Protein AF-A0A348MTR4-F1 (afdb_monomer)

Structure (mmCIF, N/CA/C/O backbone):
data_AF-A0A348MTR4-F1
#
_entry.id   AF-A0A348MTR4-F1
#
loop_
_atom_site.group_PDB
_atom_site.id
_atom_site.type_symbol
_atom_site.label_atom_id
_atom_site.label_alt_id
_atom_site.label_comp_id
_atom_site.label_asym_id
_atom_site.label_entity_id
_atom_site.label_seq_id
_atom_site.pdbx_PDB_ins_code
_atom_site.Cartn_x
_atom_site.Cartn_y
_atom_site.Cartn_z
_atom_site.occupancy
_atom_site.B_iso_or_equiv
_atom_site.auth_seq_id
_atom_site.auth_comp_id
_atom_site.auth_asym_id
_atom_site.auth_atom_id
_atom_site.pdbx_PDB_model_num
ATOM 1 N N . MET A 1 1 ? 23.933 -3.159 -15.450 1.00 44.81 1 MET A N 1
ATOM 2 C CA . MET A 1 1 ? 24.266 -2.009 -14.585 1.00 44.81 1 MET A CA 1
ATOM 3 C C . MET A 1 1 ? 23.018 -1.149 -14.441 1.00 44.81 1 MET A C 1
ATOM 5 O O . MET A 1 1 ? 22.513 -0.714 -15.470 1.00 44.81 1 MET A O 1
ATOM 9 N N . PRO A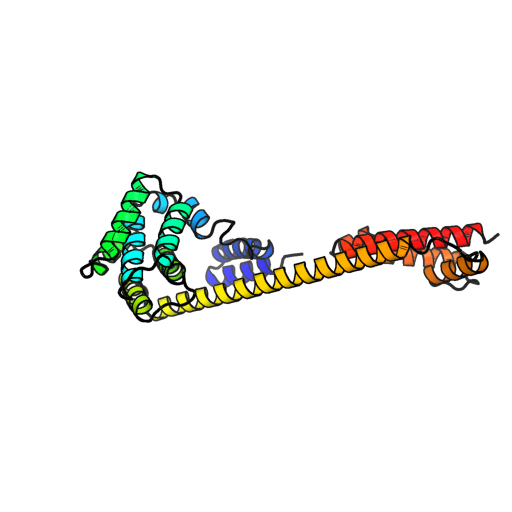 1 2 ? 22.462 -0.986 -13.231 1.00 53.03 2 PRO A N 1
ATOM 10 C CA . PRO A 1 2 ? 21.167 -0.356 -13.035 1.00 53.03 2 PRO A CA 1
ATOM 11 C C . PRO A 1 2 ? 21.389 1.156 -12.896 1.00 53.03 2 PRO A C 1
ATOM 13 O O . PRO A 1 2 ? 21.722 1.676 -11.828 1.00 53.03 2 PRO A O 1
ATOM 16 N N . PHE A 1 3 ? 21.372 1.827 -14.044 1.00 54.59 3 PHE A N 1
ATOM 17 C CA . PHE A 1 3 ? 21.466 3.286 -14.146 1.00 54.59 3 PHE A CA 1
ATOM 18 C C . PHE A 1 3 ? 20.235 3.898 -14.826 1.00 54.59 3 PHE A C 1
ATOM 20 O O . PHE A 1 3 ? 20.115 5.121 -14.880 1.00 54.59 3 PHE A O 1
ATOM 27 N N . MET A 1 4 ? 19.328 3.061 -15.347 1.00 55.72 4 MET A N 1
ATOM 28 C CA . MET A 1 4 ? 18.142 3.530 -16.058 1.00 55.72 4 MET A CA 1
ATOM 29 C C . MET A 1 4 ? 17.101 4.108 -15.102 1.00 55.72 4 MET A C 1
ATOM 31 O O . MET A 1 4 ? 16.546 5.156 -15.412 1.00 55.72 4 MET A O 1
ATOM 35 N N . GLY A 1 5 ? 16.886 3.510 -13.926 1.00 59.28 5 GLY A N 1
ATOM 36 C CA . GLY A 1 5 ? 15.979 4.042 -12.910 1.00 59.28 5 GLY A CA 1
ATOM 37 C C . GLY A 1 5 ? 16.430 5.403 -12.389 1.00 59.28 5 GLY A C 1
ATOM 38 O O . GLY A 1 5 ? 15.619 6.319 -12.302 1.00 59.28 5 GLY A O 1
ATOM 39 N N . LYS A 1 6 ? 17.731 5.592 -12.135 1.00 72.50 6 LYS A N 1
ATOM 40 C CA . LYS A 1 6 ? 18.295 6.892 -11.708 1.00 72.50 6 LYS A CA 1
ATOM 41 C C . LYS A 1 6 ? 18.106 7.988 -12.751 1.00 72.50 6 LYS A C 1
ATOM 43 O O . LYS A 1 6 ? 17.765 9.109 -12.388 1.00 72.50 6 LYS A O 1
ATOM 48 N N . LEU A 1 7 ? 18.319 7.667 -14.029 1.00 69.94 7 LEU A N 1
ATOM 49 C CA . LEU A 1 7 ? 18.164 8.622 -15.125 1.00 69.94 7 LEU A CA 1
ATOM 50 C C . LEU A 1 7 ? 16.688 8.979 -15.344 1.00 69.94 7 LEU A C 1
ATOM 52 O O . LEU A 1 7 ? 16.358 10.157 -15.448 1.00 69.94 7 LEU A O 1
ATOM 56 N N . LEU A 1 8 ? 15.797 7.981 -15.347 1.00 59.84 8 LEU A N 1
ATOM 57 C CA . LEU A 1 8 ? 14.358 8.204 -15.495 1.00 59.84 8 LEU A CA 1
ATOM 58 C C . LEU A 1 8 ? 13.792 8.993 -14.311 1.00 59.84 8 LEU A C 1
ATOM 60 O O . LEU A 1 8 ? 13.048 9.947 -14.510 1.00 59.84 8 LEU A O 1
ATOM 64 N N . GLY A 1 9 ? 14.184 8.620 -13.092 1.00 61.53 9 GLY A N 1
ATOM 65 C CA . GLY A 1 9 ? 13.784 9.286 -11.863 1.00 61.53 9 GLY A CA 1
ATOM 66 C C . GLY A 1 9 ? 14.273 10.730 -11.817 1.00 61.53 9 GLY A C 1
ATOM 67 O O . GLY A 1 9 ? 13.477 11.624 -11.556 1.00 61.53 9 GLY A O 1
ATOM 68 N N . PHE A 1 10 ? 15.537 10.993 -12.160 1.00 76.56 10 PHE A N 1
ATOM 69 C CA . PHE A 1 10 ? 16.072 12.353 -12.268 1.00 76.56 10 PHE A CA 1
ATOM 70 C C . PHE A 1 10 ? 15.286 13.209 -13.271 1.00 76.56 10 PHE A C 1
ATOM 72 O O . PHE A 1 10 ? 14.903 14.332 -12.945 1.00 76.56 10 PHE A O 1
ATOM 79 N N . VAL A 1 11 ? 14.997 12.676 -14.465 1.00 67.50 11 VAL A N 1
ATOM 80 C CA . VAL A 1 11 ? 14.248 13.390 -15.513 1.00 67.50 11 VAL A CA 1
ATOM 81 C C . VAL A 1 11 ? 12.807 13.667 -15.078 1.00 67.50 11 VAL A C 1
ATOM 83 O O . VAL A 1 11 ? 12.342 14.797 -15.217 1.00 67.50 11 VAL A O 1
ATOM 86 N N . PHE A 1 12 ? 12.114 12.681 -14.501 1.00 53.81 12 PHE A N 1
ATOM 87 C CA . PHE A 1 12 ? 10.745 12.850 -13.999 1.00 53.81 12 PHE A CA 1
ATOM 88 C C . PHE A 1 12 ? 10.673 13.812 -12.816 1.00 53.81 12 PHE A C 1
ATOM 90 O O . PHE A 1 12 ? 9.813 14.689 -12.775 1.00 53.81 12 PHE A O 1
ATOM 97 N N . GLY A 1 13 ? 11.601 13.678 -11.872 1.00 64.69 13 GLY A N 1
ATOM 98 C CA . GLY A 1 13 ? 11.715 14.567 -10.730 1.00 64.69 13 GLY A CA 1
ATOM 99 C C . GLY A 1 13 ? 11.974 16.007 -11.164 1.00 64.69 13 GLY A C 1
ATOM 100 O O . GLY A 1 13 ? 11.298 16.925 -10.700 1.00 64.69 13 GLY A O 1
ATOM 101 N N . PHE A 1 14 ? 12.885 16.210 -12.119 1.00 77.56 14 PHE A N 1
ATOM 102 C CA . PHE A 1 14 ? 13.156 17.529 -12.686 1.00 77.56 14 PHE A CA 1
ATOM 103 C C . PHE A 1 14 ? 11.932 18.123 -13.394 1.00 77.56 14 PHE A C 1
ATOM 105 O O . PHE A 1 14 ? 11.642 19.307 -13.238 1.00 77.56 14 PHE A O 1
ATOM 112 N N . LEU A 1 15 ? 11.177 17.307 -14.128 1.00 63.38 15 LEU A N 1
ATOM 113 C CA . LEU A 1 15 ? 9.944 17.734 -14.794 1.00 63.38 15 LEU A CA 1
ATOM 114 C C . LEU A 1 15 ? 8.861 18.193 -13.807 1.00 63.38 15 LEU A C 1
ATOM 116 O O . LEU A 1 15 ? 8.140 19.143 -14.103 1.00 63.38 15 LEU A O 1
ATOM 120 N N . LEU A 1 16 ? 8.759 17.549 -12.641 1.00 50.62 16 LEU A N 1
ATOM 121 C CA . LEU A 1 16 ? 7.693 17.811 -11.670 1.00 50.62 16 LEU A CA 1
ATOM 122 C C . LEU A 1 16 ? 7.989 19.000 -10.746 1.00 50.62 16 LEU A C 1
ATOM 124 O O . LEU A 1 16 ? 7.097 19.782 -10.427 1.00 50.62 16 LEU A O 1
ATOM 128 N N . LEU A 1 17 ? 9.237 19.119 -10.287 1.00 62.12 17 LEU A N 1
ATOM 129 C CA . LEU A 1 17 ? 9.628 20.038 -9.210 1.00 62.12 17 LEU A CA 1
ATOM 130 C C . LEU A 1 17 ? 10.944 20.781 -9.510 1.00 62.12 17 LEU A C 1
ATOM 132 O O . LEU A 1 17 ? 11.528 21.381 -8.609 1.00 62.12 17 LEU A O 1
ATOM 136 N N . LYS A 1 18 ? 11.419 20.776 -10.766 1.00 76.06 18 LYS A N 1
ATOM 137 C CA . LYS A 1 18 ? 12.684 21.402 -11.207 1.00 76.06 18 LYS A CA 1
ATOM 138 C C . LYS A 1 18 ? 13.886 20.869 -10.406 1.00 76.06 18 LYS A C 1
ATOM 140 O O . LYS A 1 18 ? 13.961 19.675 -10.138 1.00 76.06 18 LYS A O 1
ATOM 145 N N . LEU A 1 19 ? 14.858 21.711 -10.044 1.00 64.31 19 LEU A N 1
ATOM 146 C CA . LEU A 1 19 ? 16.100 21.295 -9.367 1.00 64.31 19 LEU A CA 1
ATOM 147 C C . LEU A 1 19 ? 15.881 20.453 -8.086 1.00 64.31 19 LEU A C 1
ATOM 149 O O . LEU A 1 19 ? 16.484 19.383 -8.000 1.00 64.31 19 LEU A O 1
ATOM 153 N N . PRO A 1 20 ? 15.006 20.844 -7.132 1.00 55.72 20 PRO A N 1
ATOM 154 C CA . PRO A 1 20 ? 14.690 20.013 -5.962 1.00 55.72 20 PRO A CA 1
ATOM 155 C C . PRO A 1 20 ? 14.093 18.655 -6.342 1.00 55.72 20 PRO A C 1
ATOM 157 O O . PRO A 1 20 ? 14.449 17.615 -5.788 1.00 55.72 20 PRO A O 1
ATOM 160 N N . GLY A 1 21 ? 13.216 18.662 -7.344 1.00 54.44 21 GLY A N 1
ATOM 161 C CA . GLY A 1 21 ? 12.600 17.461 -7.877 1.00 54.44 21 GLY A CA 1
ATOM 162 C C . GLY A 1 21 ? 13.595 16.497 -8.496 1.00 54.44 21 GLY A C 1
ATOM 163 O O . GLY A 1 21 ? 13.473 15.296 -8.304 1.00 54.44 21 GLY A O 1
ATOM 164 N N . ALA A 1 22 ? 14.608 17.001 -9.196 1.00 71.00 22 ALA A N 1
ATOM 165 C CA . ALA A 1 22 ? 15.630 16.178 -9.830 1.00 71.00 22 ALA A CA 1
ATOM 166 C C . ALA A 1 22 ? 16.425 15.355 -8.809 1.00 71.00 22 ALA A C 1
ATOM 168 O O . ALA A 1 22 ? 16.733 14.193 -9.060 1.00 71.00 22 ALA A O 1
ATOM 169 N N . ILE A 1 23 ? 16.705 15.934 -7.637 1.00 62.28 23 ILE A N 1
ATOM 170 C CA . ILE A 1 23 ? 17.398 15.258 -6.533 1.00 62.28 23 ILE A CA 1
ATOM 171 C C . ILE A 1 23 ? 16.506 14.156 -5.950 1.00 62.28 23 ILE A C 1
ATOM 173 O O . ILE A 1 23 ? 16.940 13.009 -5.852 1.00 62.28 23 ILE A O 1
ATOM 177 N N . LEU A 1 24 ? 15.244 14.472 -5.643 1.00 49.25 24 LEU A N 1
ATOM 178 C CA . LEU A 1 24 ? 14.264 13.495 -5.147 1.00 49.25 24 LEU A CA 1
ATOM 179 C C . LEU A 1 24 ? 14.016 12.367 -6.152 1.00 49.25 24 LEU A C 1
ATOM 181 O O . LEU A 1 24 ? 13.957 11.196 -5.792 1.00 49.25 24 LEU A O 1
ATOM 185 N N . GLY A 1 25 ? 13.935 12.720 -7.428 1.00 64.44 25 GLY A N 1
ATOM 186 C CA . GLY A 1 25 ? 13.779 11.792 -8.529 1.00 64.44 25 GLY A CA 1
ATOM 187 C C . GLY A 1 25 ? 14.988 10.877 -8.705 1.00 64.44 25 GLY A C 1
ATOM 188 O O . GLY A 1 25 ? 14.825 9.684 -8.940 1.00 64.44 25 GLY A O 1
ATOM 189 N N . LEU A 1 26 ? 16.206 11.390 -8.534 1.00 68.69 26 LEU A N 1
ATOM 190 C CA . LEU A 1 26 ? 17.425 10.582 -8.584 1.00 68.69 26 LEU A CA 1
ATOM 191 C C . LEU A 1 26 ? 17.496 9.621 -7.385 1.00 68.69 26 LEU A C 1
ATOM 193 O O . LEU A 1 26 ? 17.865 8.461 -7.568 1.00 68.69 26 LEU A O 1
ATOM 197 N N . ILE A 1 27 ? 17.070 10.057 -6.192 1.00 63.25 27 ILE A N 1
ATOM 198 C CA . ILE A 1 27 ? 16.949 9.210 -4.991 1.00 63.25 27 ILE A CA 1
ATOM 199 C C . ILE A 1 27 ? 15.914 8.095 -5.219 1.00 63.25 27 ILE A C 1
ATOM 201 O O . ILE A 1 27 ? 16.239 6.917 -5.062 1.00 63.25 27 ILE A O 1
ATOM 205 N N . ALA A 1 28 ? 14.709 8.436 -5.685 1.00 55.53 28 ALA A N 1
ATOM 206 C CA . ALA A 1 28 ? 13.651 7.472 -5.999 1.00 55.53 28 ALA A CA 1
ATOM 207 C C . ALA A 1 28 ? 14.065 6.495 -7.118 1.00 55.53 28 ALA A C 1
ATOM 209 O O . ALA A 1 28 ? 13.857 5.285 -7.024 1.00 55.53 28 ALA A O 1
ATOM 210 N N . GLY A 1 29 ? 14.739 7.000 -8.151 1.00 60.34 29 GLY A N 1
ATOM 211 C CA . GLY A 1 29 ? 15.293 6.200 -9.239 1.00 60.34 29 GLY A CA 1
ATOM 212 C C . GLY A 1 29 ? 16.407 5.253 -8.791 1.00 60.34 29 GLY A C 1
ATOM 213 O O . GLY A 1 29 ? 16.504 4.127 -9.279 1.00 60.34 29 GLY A O 1
ATOM 214 N N . HIS A 1 30 ? 17.221 5.670 -7.816 1.00 66.75 30 HIS A N 1
ATOM 215 C CA . HIS A 1 30 ? 18.240 4.830 -7.186 1.00 66.75 30 HIS A CA 1
ATOM 216 C C . HIS A 1 30 ? 17.616 3.702 -6.354 1.00 66.75 30 HIS A C 1
ATOM 218 O O . HIS A 1 30 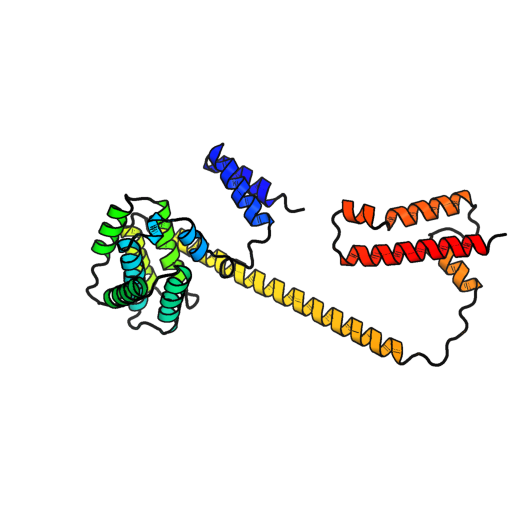? 18.149 2.591 -6.342 1.00 66.75 30 HIS A O 1
ATOM 224 N N . MET A 1 31 ? 16.491 3.974 -5.686 1.00 57.00 31 MET A N 1
ATOM 225 C CA . MET A 1 31 ? 15.723 2.986 -4.921 1.00 57.00 31 MET A CA 1
ATOM 226 C C . MET A 1 31 ? 15.070 1.935 -5.834 1.00 57.00 31 MET A C 1
ATOM 228 O O . MET A 1 31 ? 15.091 0.749 -5.508 1.00 57.00 31 MET A O 1
ATOM 232 N N . PHE A 1 32 ? 14.592 2.339 -7.013 1.00 56.97 32 PHE A N 1
ATOM 233 C CA . PHE A 1 32 ? 14.025 1.445 -8.030 1.00 56.97 32 PHE A CA 1
ATOM 234 C C . PHE A 1 32 ? 15.081 0.517 -8.662 1.00 56.97 32 PHE A C 1
ATOM 236 O O . PHE A 1 32 ? 14.880 -0.689 -8.794 1.00 56.97 32 PHE A O 1
ATOM 243 N N . ASP A 1 33 ? 16.257 1.066 -8.977 1.00 54.75 33 ASP A N 1
ATOM 244 C CA . ASP A 1 33 ? 17.376 0.350 -9.605 1.00 54.75 33 ASP A CA 1
ATOM 245 C C . ASP A 1 33 ? 18.020 -0.724 -8.699 1.00 54.75 33 ASP A C 1
ATOM 247 O O . ASP A 1 33 ? 18.718 -1.616 -9.189 1.00 54.75 33 ASP A O 1
ATOM 251 N N . LYS A 1 34 ? 17.795 -0.664 -7.377 1.00 50.12 34 LYS A N 1
ATOM 252 C CA . LYS A 1 34 ? 18.381 -1.595 -6.396 1.00 50.12 34 LYS A CA 1
ATOM 253 C C . LYS A 1 34 ? 17.469 -2.774 -6.021 1.00 50.12 34 LYS A C 1
ATOM 255 O O . LYS A 1 34 ? 17.805 -3.520 -5.108 1.00 50.12 34 LYS A O 1
ATOM 260 N N . GLY A 1 35 ? 16.376 -3.000 -6.754 1.00 49.03 35 GLY A N 1
ATOM 261 C CA . GLY A 1 35 ? 15.522 -4.178 -6.558 1.00 49.03 35 GLY A CA 1
ATOM 262 C C . GLY A 1 35 ? 14.568 -4.050 -5.371 1.00 49.03 35 GLY A C 1
ATOM 263 O O . GLY A 1 35 ? 14.395 -4.993 -4.605 1.00 49.03 35 GLY A O 1
ATOM 264 N N . MET A 1 36 ? 13.924 -2.892 -5.230 1.00 43.50 36 MET A N 1
ATOM 265 C CA . MET A 1 36 ? 12.836 -2.673 -4.273 1.00 43.50 36 MET A CA 1
ATOM 266 C C . MET A 1 36 ? 11.508 -3.200 -4.822 1.00 43.50 36 MET A C 1
ATOM 268 O O . MET A 1 36 ? 10.557 -2.460 -5.041 1.00 43.50 36 MET A O 1
ATOM 272 N N . SER A 1 37 ? 11.476 -4.491 -5.122 1.00 53.47 37 SER A N 1
ATOM 273 C CA . SER A 1 37 ? 10.334 -5.115 -5.784 1.00 53.47 37 SER A CA 1
ATOM 274 C C . SER A 1 37 ? 9.847 -6.390 -5.091 1.00 53.47 37 SER A C 1
ATOM 276 O O . SER A 1 37 ? 8.762 -6.859 -5.396 1.00 53.47 37 SER A O 1
ATOM 278 N N . ASN A 1 38 ? 10.598 -6.896 -4.106 1.00 44.16 38 ASN A N 1
ATOM 279 C CA . ASN A 1 38 ? 10.192 -8.031 -3.267 1.00 44.16 38 ASN A CA 1
ATOM 280 C C . ASN A 1 38 ? 9.946 -7.650 -1.790 1.00 44.16 38 ASN A C 1
ATOM 282 O O . ASN A 1 38 ? 9.713 -8.532 -0.973 1.00 44.16 38 ASN A O 1
ATOM 286 N N . ASP A 1 39 ? 9.994 -6.361 -1.432 1.00 42.41 39 ASP A N 1
ATOM 287 C CA . ASP A 1 39 ? 10.233 -5.951 -0.037 1.00 42.41 39 ASP A CA 1
ATOM 288 C C . ASP A 1 39 ? 9.363 -4.780 0.471 1.00 42.41 39 ASP A C 1
ATOM 290 O O . ASP A 1 39 ? 9.734 -4.116 1.433 1.00 42.41 39 ASP A O 1
ATOM 294 N N . PHE A 1 40 ? 8.179 -4.510 -0.094 1.00 42.94 40 PHE A N 1
ATOM 295 C CA . PHE A 1 40 ? 7.294 -3.481 0.495 1.00 42.94 40 PHE A CA 1
ATOM 296 C C . PHE A 1 40 ? 6.682 -3.938 1.836 1.00 42.94 40 PHE A C 1
ATOM 298 O O . PHE A 1 40 ? 6.576 -3.150 2.772 1.00 42.94 40 PHE A O 1
ATOM 305 N N . SER A 1 41 ? 6.385 -5.236 1.980 1.00 45.34 41 SER A N 1
ATOM 306 C CA . SER A 1 41 ? 5.913 -5.844 3.237 1.00 45.34 41 SER A CA 1
ATOM 307 C C . SER A 1 41 ? 7.028 -6.417 4.125 1.00 45.34 41 SER A C 1
ATOM 309 O O . SER A 1 41 ? 6.757 -6.765 5.269 1.00 45.34 41 SER A O 1
ATOM 311 N N . ARG A 1 42 ? 8.276 -6.513 3.635 1.00 43.59 42 ARG A N 1
ATOM 312 C CA . ARG A 1 42 ? 9.439 -7.034 4.390 1.00 43.59 42 ARG A CA 1
ATOM 313 C C . ARG A 1 42 ? 10.543 -6.001 4.676 1.00 43.59 42 ARG A C 1
ATOM 315 O O . ARG A 1 42 ? 11.383 -6.257 5.530 1.00 43.59 42 ARG A O 1
ATOM 322 N N . SER A 1 43 ? 10.517 -4.819 4.050 1.00 38.31 43 SER A N 1
ATOM 323 C CA . SER A 1 43 ? 11.458 -3.705 4.296 1.00 38.31 43 SER A CA 1
ATOM 324 C C . SER A 1 43 ? 10.759 -2.348 4.543 1.00 38.31 43 SER A C 1
ATOM 326 O O . SER A 1 43 ? 11.358 -1.289 4.346 1.00 38.31 43 SER A O 1
ATOM 328 N N . GLY A 1 44 ? 9.504 -2.377 5.016 1.00 44.16 44 GLY A N 1
ATOM 329 C CA . GLY A 1 44 ? 8.878 -1.264 5.740 1.00 44.16 44 GLY A CA 1
ATOM 330 C C . GLY A 1 44 ? 8.129 -0.215 4.913 1.00 44.16 44 GLY A C 1
ATOM 331 O O . GLY A 1 44 ? 8.473 0.947 5.016 1.00 44.16 44 GLY A O 1
ATOM 332 N N . GLY A 1 45 ? 7.080 -0.555 4.156 1.00 53.84 45 GLY A N 1
ATOM 333 C CA . GLY A 1 45 ? 6.171 0.448 3.564 1.00 53.84 45 GLY A CA 1
ATOM 334 C C . GLY A 1 45 ? 5.555 1.393 4.610 1.00 53.84 45 GLY A C 1
ATOM 335 O O . GLY A 1 45 ? 5.967 2.547 4.724 1.00 53.84 45 GLY A O 1
ATOM 336 N N . PHE A 1 46 ? 4.644 0.876 5.443 1.00 53.84 46 PHE A N 1
ATOM 337 C CA . PHE A 1 46 ? 4.130 1.604 6.612 1.00 53.84 46 PHE A CA 1
ATOM 338 C C . PHE A 1 46 ? 5.213 1.800 7.673 1.00 53.84 46 PHE A C 1
ATOM 340 O O . PHE A 1 46 ? 5.419 2.916 8.134 1.00 53.84 46 PHE A O 1
ATOM 347 N N . GLY A 1 47 ? 5.968 0.747 7.999 1.00 55.78 47 GLY A N 1
ATOM 348 C CA . GLY A 1 47 ? 6.984 0.801 9.054 1.00 55.78 47 GLY A CA 1
ATOM 349 C C . GLY A 1 47 ? 8.058 1.878 8.846 1.00 55.78 47 GLY A C 1
ATOM 350 O O . GLY A 1 47 ? 8.403 2.567 9.797 1.00 55.78 47 GLY A O 1
ATOM 351 N N . ARG A 1 48 ? 8.560 2.093 7.617 1.00 57.19 48 ARG A N 1
ATOM 352 C CA . ARG A 1 48 ? 9.524 3.174 7.321 1.00 57.19 48 ARG A CA 1
ATOM 353 C C . ARG A 1 48 ? 8.839 4.539 7.282 1.00 57.19 48 ARG A C 1
ATOM 355 O O . ARG A 1 48 ? 9.401 5.490 7.803 1.00 57.19 48 ARG A O 1
ATOM 362 N N . PHE A 1 49 ? 7.629 4.642 6.722 1.00 62.88 49 PHE A N 1
ATOM 363 C CA . PHE A 1 49 ? 6.865 5.894 6.757 1.00 62.88 49 PHE A CA 1
ATOM 364 C C . PHE A 1 49 ? 6.625 6.364 8.197 1.00 62.88 49 PHE A C 1
ATOM 366 O O . PHE A 1 49 ? 6.866 7.528 8.497 1.00 62.88 49 PHE A O 1
ATOM 373 N N . PHE A 1 50 ? 6.220 5.468 9.099 1.00 61.12 50 PHE A N 1
ATOM 374 C CA . PHE A 1 50 ? 6.040 5.799 10.510 1.00 61.12 50 PHE A CA 1
ATOM 375 C C . PHE A 1 50 ? 7.368 6.048 11.219 1.00 61.12 50 PHE A C 1
ATOM 377 O O . PHE A 1 50 ? 7.472 7.051 11.915 1.00 61.12 50 PHE A O 1
ATOM 384 N N . ALA A 1 51 ? 8.391 5.217 10.996 1.00 62.59 51 ALA A N 1
ATOM 385 C CA . ALA A 1 51 ? 9.719 5.418 11.582 1.00 62.59 51 ALA A CA 1
ATOM 386 C C . ALA A 1 51 ? 10.341 6.782 11.233 1.00 62.59 51 ALA A C 1
ATOM 388 O O . ALA A 1 51 ? 10.999 7.382 12.077 1.00 62.59 51 ALA A O 1
ATOM 389 N N . ASP A 1 52 ? 10.110 7.284 10.019 1.00 60.81 52 ASP A N 1
ATOM 390 C CA . ASP A 1 52 ? 10.672 8.555 9.552 1.00 60.81 52 ASP A CA 1
ATOM 391 C C . ASP A 1 52 ? 9.815 9.782 9.948 1.00 60.81 52 ASP A C 1
ATOM 393 O O . ASP A 1 52 ? 10.244 10.921 9.754 1.00 60.81 52 ASP A O 1
ATOM 397 N N . ASN A 1 53 ? 8.604 9.588 10.493 1.00 65.88 53 ASN A N 1
ATOM 398 C CA . ASN A 1 53 ? 7.665 10.666 10.831 1.00 65.88 53 ASN A CA 1
ATOM 399 C C . ASN A 1 53 ? 7.361 10.727 12.340 1.00 65.88 53 ASN A C 1
ATOM 401 O O . ASN A 1 53 ? 6.269 10.360 12.780 1.00 65.88 53 ASN A O 1
ATOM 405 N N . GLU A 1 54 ? 8.276 11.311 13.125 1.00 66.69 54 GLU A N 1
ATOM 406 C CA . GLU A 1 54 ? 8.127 11.501 14.586 1.00 66.69 54 GLU A CA 1
ATOM 407 C C . GLU A 1 54 ? 6.800 12.176 14.990 1.00 66.69 54 GLU A C 1
ATOM 409 O O . GLU A 1 54 ? 6.180 11.818 15.994 1.00 66.69 54 GLU A O 1
ATOM 414 N N . ARG A 1 55 ? 6.322 13.140 14.186 1.00 68.06 55 ARG A N 1
ATOM 415 C CA . ARG A 1 55 ? 5.035 13.823 14.418 1.00 68.06 55 ARG A CA 1
ATOM 416 C C . ARG A 1 55 ? 3.840 12.874 14.364 1.00 68.06 55 ARG A C 1
ATOM 418 O O . ARG A 1 55 ? 2.897 13.070 15.120 1.00 68.06 55 ARG A O 1
ATOM 425 N N . LEU A 1 56 ? 3.869 11.882 13.475 1.00 67.25 56 LEU A N 1
ATOM 426 C CA . LEU A 1 56 ? 2.799 10.890 13.355 1.00 67.25 56 LEU A CA 1
ATOM 427 C C . LEU A 1 56 ? 2.900 9.840 14.451 1.00 67.25 56 LEU A C 1
ATOM 429 O O . LEU A 1 56 ? 1.886 9.514 15.054 1.00 67.25 56 LEU A O 1
ATOM 433 N N . GLN A 1 57 ? 4.117 9.390 14.766 1.00 65.69 57 GLN A N 1
ATOM 434 C CA . GLN A 1 57 ? 4.365 8.469 15.880 1.00 65.69 57 GLN A CA 1
ATOM 435 C C . GLN A 1 57 ? 3.880 9.013 17.224 1.00 65.69 57 GLN A C 1
ATOM 437 O O . GLN A 1 57 ? 3.495 8.245 18.095 1.00 65.69 57 GLN A O 1
ATOM 442 N N . SER A 1 58 ? 3.878 10.337 17.382 1.00 66.56 58 SER A N 1
ATOM 443 C CA . SER A 1 58 ? 3.461 11.005 18.616 1.00 66.56 58 SER A CA 1
ATOM 444 C C . SER A 1 58 ? 1.998 11.480 18.591 1.00 66.56 58 SER A C 1
ATOM 446 O O . SER A 1 58 ? 1.549 12.108 19.548 1.00 66.56 58 SER A O 1
ATOM 448 N N . SER A 1 59 ? 1.247 11.245 17.505 1.00 73.88 59 SER A N 1
ATOM 449 C CA . SER A 1 59 ? -0.101 11.800 17.317 1.00 73.88 59 SER A CA 1
ATOM 450 C C . SER A 1 59 ? -1.195 10.796 17.686 1.00 73.88 59 SER A C 1
ATOM 452 O O . SER A 1 59 ? -1.651 10.022 16.848 1.00 73.88 59 SER A O 1
ATOM 454 N N . ALA A 1 60 ? -1.682 10.859 18.929 1.00 79.38 60 ALA A N 1
ATOM 455 C CA . ALA A 1 60 ? -2.817 10.048 19.390 1.00 79.38 60 ALA A CA 1
ATOM 456 C C . ALA A 1 60 ? -4.065 10.216 18.498 1.00 79.38 60 ALA A C 1
ATOM 458 O O . ALA A 1 60 ? -4.723 9.243 18.140 1.00 79.38 60 ALA A O 1
ATOM 459 N N . ILE A 1 61 ? -4.329 11.448 18.051 1.00 83.56 61 ILE A N 1
ATOM 460 C CA . ILE A 1 61 ? -5.481 11.796 17.206 1.00 83.56 61 ILE A CA 1
ATOM 461 C C . ILE A 1 61 ? -5.386 11.123 15.834 1.00 83.56 61 ILE A C 1
ATOM 463 O O . ILE A 1 61 ? -6.389 10.651 15.304 1.00 83.56 61 ILE A O 1
ATOM 467 N N . PHE A 1 62 ? -4.178 11.013 15.277 1.00 84.25 62 PHE A N 1
ATOM 468 C CA . PHE A 1 62 ? -3.960 10.297 14.027 1.00 84.25 62 PHE A CA 1
ATOM 469 C C . PHE A 1 62 ? -4.287 8.809 14.153 1.00 84.25 62 PHE A C 1
ATOM 471 O O . PHE A 1 62 ? -5.011 8.273 13.313 1.00 84.25 62 PHE A O 1
ATOM 478 N N . PHE A 1 63 ? -3.772 8.142 15.191 1.00 83.69 63 PHE A N 1
ATOM 479 C CA . PHE A 1 63 ? -4.024 6.716 15.401 1.00 83.69 63 PHE A CA 1
ATOM 480 C C . PHE A 1 63 ? -5.498 6.452 15.683 1.00 83.69 63 PHE A C 1
ATOM 482 O O . PHE A 1 63 ? -6.090 5.585 15.041 1.00 83.69 63 PHE A O 1
ATOM 489 N N . HIS A 1 64 ? -6.105 7.227 16.584 1.00 89.75 64 HIS A N 1
ATOM 490 C CA . HIS A 1 64 ? -7.532 7.125 16.878 1.00 89.75 64 HIS A CA 1
ATOM 491 C C . HIS A 1 64 ? -8.360 7.263 15.596 1.00 89.75 64 HIS A C 1
ATOM 493 O O . HIS A 1 64 ? -9.113 6.350 15.256 1.00 89.75 64 HIS A O 1
ATOM 499 N N . ALA A 1 65 ? -8.132 8.319 14.809 1.00 93.94 65 ALA A N 1
ATOM 500 C CA . ALA A 1 65 ? -8.851 8.534 13.558 1.00 93.94 65 ALA A CA 1
ATOM 501 C C . ALA A 1 65 ? -8.635 7.397 12.548 1.00 93.94 65 ALA A C 1
ATOM 503 O O . ALA A 1 65 ? -9.592 6.972 11.901 1.00 93.94 65 ALA A O 1
ATOM 504 N N . LEU A 1 66 ? -7.406 6.883 12.417 1.00 91.75 66 LEU A N 1
ATOM 505 C CA . LEU A 1 66 ? -7.082 5.798 11.489 1.00 91.75 66 LEU A CA 1
ATOM 506 C C . LEU A 1 66 ? -7.849 4.526 11.841 1.00 91.75 66 LEU A C 1
ATOM 508 O O . LEU A 1 66 ? -8.554 3.972 11.000 1.00 91.75 66 LEU A O 1
ATOM 512 N N . PHE A 1 67 ? -7.742 4.080 13.092 1.00 93.44 67 PHE A N 1
ATOM 513 C CA . PHE A 1 67 ? -8.372 2.840 13.527 1.00 93.44 67 PHE A CA 1
ATOM 514 C C . PHE A 1 67 ? -9.892 2.964 13.612 1.00 93.44 67 PHE A C 1
ATOM 516 O O . PHE A 1 67 ? -10.585 2.012 13.257 1.00 93.44 67 PHE A O 1
ATOM 523 N N . ALA A 1 68 ? -10.423 4.130 13.982 1.00 96.38 68 ALA A N 1
ATOM 524 C CA . ALA A 1 68 ? -11.857 4.380 13.942 1.00 96.38 68 ALA A CA 1
ATOM 525 C C . ALA A 1 68 ? -12.407 4.382 12.506 1.00 96.38 68 ALA A C 1
ATOM 527 O O . ALA A 1 68 ? -13.432 3.754 12.246 1.00 96.38 68 ALA A O 1
ATOM 528 N N . CYS A 1 69 ? -11.696 4.981 11.543 1.00 96.62 69 CYS A N 1
ATOM 529 C CA . CYS A 1 69 ? -12.072 4.889 10.130 1.00 96.62 69 CYS A CA 1
ATOM 530 C C . CYS A 1 69 ? -12.021 3.442 9.619 1.00 96.62 69 CYS A C 1
ATOM 532 O O . CYS A 1 69 ? -12.954 3.021 8.944 1.00 96.62 69 CYS A O 1
ATOM 534 N N . LEU A 1 70 ? -10.995 2.658 9.976 1.00 93.06 70 LEU A N 1
ATOM 535 C CA . LEU A 1 70 ? -10.922 1.235 9.612 1.00 93.06 70 LEU A CA 1
ATOM 536 C C . LEU A 1 70 ? -12.095 0.432 10.180 1.00 93.06 70 LEU A C 1
ATOM 538 O O . LEU A 1 70 ? -12.688 -0.367 9.464 1.00 93.06 70 LEU A O 1
ATOM 542 N N . GLY A 1 71 ? -12.461 0.665 11.443 1.00 92.31 71 GLY A N 1
ATOM 543 C CA . GLY A 1 71 ? -13.621 0.022 12.058 1.00 92.31 71 GLY A CA 1
ATOM 544 C C . GLY A 1 71 ? -14.935 0.399 11.374 1.00 92.31 71 GLY A C 1
ATOM 545 O O . GLY A 1 71 ? -15.817 -0.446 11.228 1.00 92.31 71 GLY A O 1
ATOM 546 N N . HIS A 1 72 ? -15.052 1.650 10.926 1.00 96.00 72 HIS A N 1
ATOM 547 C CA . HIS A 1 72 ? -16.223 2.141 10.207 1.00 96.00 72 HIS A CA 1
ATOM 548 C C . HIS A 1 72 ? -16.327 1.577 8.787 1.00 96.00 72 HIS A C 1
ATOM 550 O O . HIS A 1 72 ? -17.411 1.164 8.380 1.00 96.00 72 HIS A O 1
ATOM 556 N N . ILE A 1 73 ? -15.206 1.493 8.062 1.00 93.44 73 ILE A N 1
ATOM 557 C CA . ILE A 1 73 ? -15.141 0.876 6.730 1.00 93.44 73 ILE A CA 1
ATOM 558 C C . ILE A 1 73 ? -15.477 -0.615 6.822 1.00 93.44 73 ILE A C 1
ATOM 560 O O . ILE A 1 73 ? -16.407 -1.059 6.162 1.00 93.44 73 ILE A O 1
ATOM 564 N N . ALA A 1 74 ? -14.834 -1.354 7.730 1.00 90.12 74 ALA A N 1
ATOM 565 C CA . ALA A 1 74 ? -15.097 -2.781 7.947 1.00 90.12 74 ALA A CA 1
ATOM 566 C C . ALA A 1 74 ? -16.558 -3.077 8.347 1.00 90.12 74 ALA A C 1
ATOM 568 O O . ALA A 1 74 ? -17.089 -4.171 8.166 1.00 90.12 74 ALA A O 1
ATOM 569 N N . LYS A 1 75 ? -17.250 -2.099 8.943 1.00 91.56 75 LYS A N 1
ATOM 570 C CA . LYS A 1 75 ? -18.663 -2.232 9.309 1.00 91.56 75 LYS A CA 1
ATOM 571 C C . LYS A 1 75 ? -19.616 -1.959 8.140 1.00 91.56 75 LYS A C 1
ATOM 573 O O . LYS A 1 75 ? -20.792 -2.309 8.263 1.00 91.56 75 LYS A O 1
ATOM 578 N N . ALA A 1 76 ? -19.150 -1.369 7.039 1.00 90.25 76 ALA A N 1
ATOM 579 C CA . ALA A 1 76 ? -19.988 -0.941 5.921 1.00 90.25 76 ALA A CA 1
ATOM 580 C C . ALA A 1 76 ? -20.790 -2.105 5.306 1.00 90.25 76 ALA A C 1
ATOM 582 O O . ALA A 1 76 ? -21.980 -1.948 5.034 1.00 90.25 76 ALA A O 1
ATOM 583 N N . ASP A 1 77 ? -20.195 -3.301 5.231 1.00 84.38 77 ASP A N 1
ATOM 584 C CA . ASP A 1 77 ? -20.853 -4.530 4.756 1.00 84.38 77 ASP A CA 1
ATOM 585 C C . ASP A 1 77 ? -21.694 -5.254 5.825 1.00 84.38 77 ASP A C 1
ATOM 587 O O . ASP A 1 77 ? -22.249 -6.332 5.609 1.00 84.38 77 ASP A O 1
ATOM 591 N N . GLY A 1 78 ? -21.838 -4.649 7.004 1.00 81.56 78 GLY A N 1
ATOM 592 C CA . GLY A 1 78 ? -22.722 -5.096 8.074 1.00 81.56 78 GLY A CA 1
ATOM 593 C C . GLY A 1 78 ? -22.054 -5.975 9.129 1.00 81.56 78 GLY A C 1
ATOM 594 O O . GLY A 1 78 ? -22.435 -5.878 10.300 1.00 81.56 78 GLY A O 1
ATOM 595 N N . ALA A 1 79 ? -21.041 -6.774 8.797 1.00 83.94 79 ALA A N 1
ATOM 596 C CA . ALA A 1 79 ? -20.307 -7.575 9.776 1.00 83.94 79 ALA A CA 1
ATOM 597 C C . ALA A 1 79 ? -18.803 -7.554 9.511 1.00 83.94 79 ALA A C 1
ATOM 599 O O . ALA A 1 79 ? -18.366 -7.866 8.413 1.00 83.94 79 ALA A O 1
ATOM 600 N N . VAL A 1 80 ? -18.039 -7.263 10.566 1.00 86.38 80 VAL A N 1
ATOM 601 C CA . VAL A 1 80 ? -16.576 -7.234 10.512 1.00 86.38 80 VAL A CA 1
ATOM 602 C C . VAL A 1 80 ? -16.031 -8.660 10.460 1.00 86.38 80 VAL A C 1
ATOM 604 O O . VAL A 1 80 ? -16.376 -9.493 11.307 1.00 86.38 80 VAL A O 1
ATOM 607 N N . THR A 1 81 ? -15.164 -8.934 9.494 1.00 86.31 81 THR A N 1
ATOM 608 C CA . THR A 1 81 ? -14.531 -10.229 9.257 1.00 86.31 81 THR 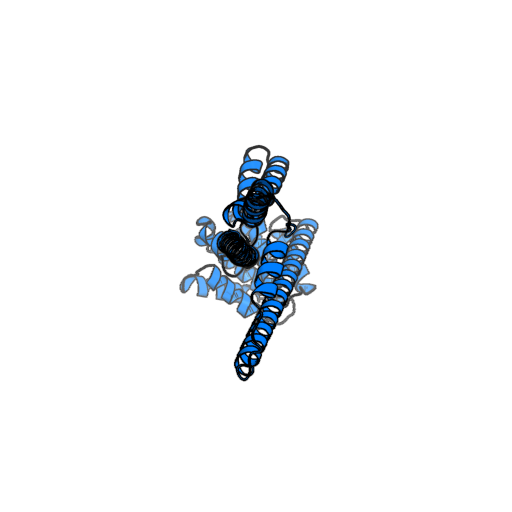A CA 1
ATOM 609 C C . THR A 1 81 ? -13.244 -10.394 10.068 1.00 86.31 81 THR A C 1
ATOM 611 O O . THR A 1 81 ? -12.627 -9.441 10.548 1.00 86.31 81 THR A O 1
ATOM 614 N N . GLN A 1 82 ? -12.782 -11.640 10.216 1.00 84.75 82 GLN A N 1
ATOM 615 C CA . GLN A 1 82 ? -11.489 -11.906 10.856 1.00 84.75 82 GLN A CA 1
ATOM 616 C C . GLN A 1 82 ? -10.309 -11.359 10.035 1.00 84.75 82 GLN A C 1
ATOM 618 O O . GLN A 1 82 ? -9.275 -11.027 10.612 1.00 84.75 82 GLN A O 1
ATOM 623 N N . SER A 1 83 ? -10.456 -11.264 8.709 1.00 80.06 83 SER A N 1
ATOM 624 C CA . SER A 1 83 ? -9.428 -10.733 7.810 1.00 80.06 83 SER A CA 1
ATOM 625 C C . SER A 1 83 ? -9.172 -9.254 8.100 1.00 80.06 83 SER A C 1
ATOM 627 O O . SER A 1 83 ? -8.038 -8.861 8.373 1.00 80.06 83 SER A O 1
ATOM 629 N N . GLU A 1 84 ? -10.241 -8.465 8.199 1.00 81.75 84 GLU A N 1
ATOM 630 C CA . GLU A 1 84 ? -10.184 -7.038 8.537 1.00 81.75 84 GLU A CA 1
ATOM 631 C C . GLU A 1 84 ? -9.574 -6.803 9.925 1.00 81.75 84 GLU A C 1
ATOM 633 O O . GLU A 1 84 ? -8.719 -5.932 10.102 1.00 81.75 84 GLU A O 1
ATOM 638 N N . ILE A 1 85 ? -9.948 -7.629 10.913 1.00 84.19 85 ILE A N 1
ATOM 639 C CA . ILE A 1 85 ? -9.357 -7.575 12.259 1.00 84.19 85 ILE A CA 1
ATOM 640 C C . ILE A 1 85 ? -7.850 -7.845 12.194 1.00 84.19 85 ILE A C 1
ATOM 642 O O . ILE A 1 85 ? -7.065 -7.133 12.821 1.00 84.19 85 ILE A O 1
ATOM 646 N N . ASN A 1 86 ? -7.430 -8.856 11.431 1.00 83.19 86 ASN A N 1
ATOM 647 C CA . ASN A 1 86 ? -6.017 -9.196 11.285 1.00 83.19 86 ASN A CA 1
ATOM 648 C C . ASN A 1 86 ? -5.229 -8.069 10.602 1.00 83.19 86 ASN A C 1
ATOM 650 O O . ASN A 1 86 ? -4.089 -7.814 10.992 1.00 83.19 86 ASN A O 1
ATOM 654 N N . VAL A 1 87 ? -5.825 -7.371 9.631 1.00 79.75 87 VAL A N 1
ATOM 655 C CA . VAL A 1 87 ? -5.211 -6.190 9.008 1.00 79.75 87 VAL A CA 1
ATOM 656 C C . VAL A 1 87 ? -5.012 -5.072 10.024 1.00 79.75 87 VAL A C 1
ATOM 658 O O . VAL A 1 87 ? -3.907 -4.537 10.117 1.00 79.75 87 VAL A O 1
ATOM 661 N N . ALA A 1 88 ? -6.025 -4.765 10.836 1.00 81.44 88 ALA A N 1
ATOM 662 C CA . ALA A 1 88 ? -5.900 -3.753 11.883 1.00 81.44 88 ALA A CA 1
ATOM 663 C C . ALA A 1 88 ? -4.808 -4.119 12.905 1.00 81.44 88 ALA A C 1
ATOM 665 O O . ALA A 1 88 ? -3.985 -3.277 13.258 1.00 81.44 88 ALA A O 1
ATOM 666 N N . LEU A 1 89 ? -4.748 -5.381 13.342 1.00 83.31 89 LEU A N 1
ATOM 667 C CA . LEU A 1 89 ? -3.716 -5.855 14.272 1.00 83.31 89 LEU A CA 1
ATOM 668 C C . LEU A 1 89 ? -2.309 -5.744 13.681 1.00 83.31 89 LEU A C 1
ATOM 670 O O . LEU A 1 89 ? -1.404 -5.242 14.346 1.00 83.31 89 LEU A O 1
ATOM 674 N N . LYS A 1 90 ? -2.137 -6.155 12.423 1.00 79.94 90 LYS A N 1
ATOM 675 C CA . LYS A 1 90 ? -0.858 -6.040 11.724 1.00 79.94 90 LYS A CA 1
ATOM 676 C C . LYS A 1 90 ? -0.426 -4.582 11.583 1.00 79.94 90 LYS A C 1
ATOM 678 O O . LYS A 1 90 ? 0.747 -4.280 11.758 1.00 79.94 90 LYS A O 1
ATOM 683 N N . LEU A 1 91 ? -1.360 -3.672 11.314 1.00 77.56 91 LEU A N 1
ATOM 684 C CA . LEU A 1 91 ? -1.052 -2.249 11.228 1.00 77.56 91 LEU A CA 1
ATOM 685 C C . LEU A 1 91 ? -0.549 -1.697 12.572 1.00 77.56 91 LEU A C 1
ATOM 687 O O . LEU A 1 91 ? 0.422 -0.949 12.591 1.00 77.56 91 LEU A O 1
ATOM 691 N N . MET A 1 92 ? -1.139 -2.121 13.698 1.00 78.62 92 MET A N 1
ATOM 692 C CA . MET A 1 92 ? -0.639 -1.772 15.039 1.00 78.62 92 MET A CA 1
ATOM 693 C C . MET A 1 92 ? 0.788 -2.290 15.278 1.00 78.62 92 MET A C 1
ATOM 695 O O . MET A 1 92 ? 1.593 -1.607 15.914 1.00 78.62 92 MET A O 1
ATOM 699 N N 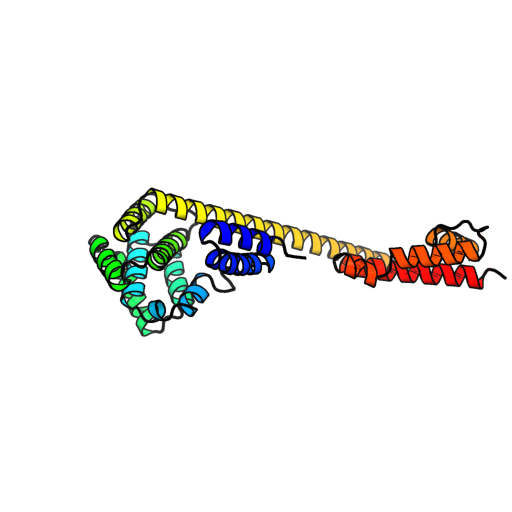. ASP A 1 93 ? 1.107 -3.487 14.774 1.00 80.62 93 ASP A N 1
ATOM 700 C CA . ASP A 1 93 ? 2.454 -4.064 14.848 1.00 80.62 93 ASP A CA 1
ATOM 701 C C . ASP A 1 93 ? 3.452 -3.278 13.985 1.00 80.62 93 ASP A C 1
ATOM 703 O O . ASP A 1 93 ? 4.531 -2.923 14.461 1.00 80.62 93 ASP A O 1
ATOM 707 N N . ASP A 1 94 ? 3.074 -2.950 12.747 1.00 70.31 94 ASP A N 1
ATOM 708 C CA . ASP A 1 94 ? 3.899 -2.195 11.795 1.00 70.31 94 ASP A CA 1
ATOM 709 C C . ASP A 1 94 ? 4.173 -0.758 12.280 1.00 70.31 94 ASP A C 1
ATOM 711 O O . ASP A 1 94 ? 5.236 -0.199 12.004 1.00 70.31 94 ASP A O 1
ATOM 715 N N . MET A 1 95 ? 3.238 -0.175 13.036 1.00 71.12 95 MET A N 1
ATOM 716 C CA . MET A 1 95 ? 3.376 1.122 13.709 1.00 71.12 95 MET A CA 1
ATOM 717 C C . MET A 1 95 ? 4.177 1.055 15.017 1.00 71.12 95 MET A C 1
ATOM 719 O O . MET A 1 95 ? 4.465 2.098 15.598 1.00 71.12 95 MET A O 1
ATOM 723 N N . GLN A 1 96 ? 4.536 -0.147 15.484 1.00 78.00 96 GLN A N 1
ATOM 724 C CA . GLN A 1 96 ? 5.246 -0.380 16.746 1.00 78.00 96 GLN A CA 1
ATOM 725 C C . GLN A 1 96 ? 4.525 0.209 17.971 1.00 78.00 96 GLN A C 1
ATOM 727 O O . GLN A 1 96 ? 5.165 0.712 18.896 1.00 78.00 96 GLN A O 1
ATOM 732 N N . LEU A 1 97 ? 3.190 0.129 17.992 1.00 80.06 97 LEU A N 1
ATOM 733 C CA . LEU A 1 97 ? 2.401 0.661 19.102 1.00 80.06 97 LEU A CA 1
ATOM 734 C C . LEU A 1 97 ? 2.742 -0.046 20.415 1.00 80.06 97 LEU A C 1
ATOM 736 O O . LEU A 1 97 ? 2.760 -1.283 20.493 1.00 80.06 97 LEU A O 1
ATOM 740 N N . ASN A 1 98 ? 2.954 0.755 21.462 1.00 85.12 98 ASN A N 1
ATOM 741 C CA . ASN A 1 98 ? 3.096 0.246 22.819 1.00 85.12 98 ASN A CA 1
ATOM 742 C C . ASN A 1 98 ? 1.757 -0.338 23.322 1.00 85.12 98 ASN A C 1
ATOM 744 O O . ASN A 1 98 ? 0.720 -0.245 22.665 1.00 85.12 98 ASN A O 1
ATOM 748 N N . GLU A 1 99 ? 1.766 -0.972 24.495 1.00 88.12 99 GLU A N 1
ATOM 749 C CA . GLU A 1 99 ? 0.573 -1.649 25.015 1.00 88.12 99 GLU A CA 1
ATOM 750 C C . GLU A 1 99 ? -0.617 -0.702 25.250 1.00 88.12 99 GLU A C 1
ATOM 752 O O . GLU A 1 99 ? -1.761 -1.088 25.001 1.00 88.12 99 GLU A O 1
ATOM 757 N N . ASN A 1 100 ? -0.366 0.533 25.690 1.00 88.19 100 ASN A N 1
ATOM 758 C CA . ASN A 1 100 ? -1.420 1.515 25.937 1.00 88.19 100 ASN A CA 1
ATOM 759 C C . ASN A 1 100 ? -2.013 2.020 24.618 1.00 88.19 100 ASN A C 1
ATOM 761 O O . ASN A 1 100 ? -3.226 1.925 24.429 1.00 88.19 100 ASN A O 1
ATOM 765 N N . ASP A 1 101 ? -1.167 2.442 23.677 1.00 83.94 101 ASP A N 1
ATOM 766 C CA . ASP A 1 101 ? -1.595 2.951 22.367 1.00 83.94 101 ASP A CA 1
ATOM 767 C C . ASP A 1 101 ? -2.326 1.865 21.572 1.00 83.94 101 ASP A C 1
ATOM 769 O O . ASP A 1 101 ? -3.304 2.127 20.877 1.00 83.94 101 ASP A O 1
ATOM 773 N N . ARG A 1 102 ? -1.903 0.603 21.714 1.00 89.31 102 ARG A N 1
ATOM 774 C CA . ARG A 1 102 ? -2.596 -0.538 21.113 1.00 89.31 102 ARG A CA 1
ATOM 775 C C . ARG A 1 102 ? -4.008 -0.705 21.666 1.00 89.31 102 ARG A C 1
ATOM 777 O O . ARG A 1 102 ? -4.924 -1.005 20.902 1.00 89.31 102 ARG A O 1
ATOM 784 N N . ARG A 1 103 ? -4.206 -0.544 22.977 1.00 92.12 103 ARG A N 1
ATOM 785 C CA . ARG A 1 103 ? -5.546 -0.615 23.587 1.00 92.12 103 ARG A CA 1
ATOM 786 C C . ARG A 1 103 ? -6.425 0.535 23.103 1.00 92.12 103 ARG A C 1
ATOM 788 O O . ARG A 1 103 ? -7.590 0.300 22.796 1.00 92.12 103 ARG A O 1
ATOM 795 N N . GLU A 1 104 ? -5.865 1.735 22.985 1.00 88.62 104 GLU A N 1
ATOM 796 C CA . GLU A 1 104 ? -6.568 2.901 22.443 1.00 88.62 104 GLU A CA 1
ATOM 797 C C . GLU A 1 104 ? -6.945 2.698 20.970 1.00 88.62 104 GLU A C 1
ATOM 799 O O . GLU A 1 104 ? -8.101 2.874 20.603 1.00 88.62 104 GLU A O 1
ATOM 804 N N . ALA A 1 105 ? -6.025 2.201 20.145 1.00 88.69 105 ALA A N 1
ATOM 805 C CA . ALA A 1 105 ? -6.277 1.845 18.752 1.00 88.69 105 ALA A CA 1
ATOM 806 C C . ALA A 1 105 ? -7.379 0.779 18.606 1.00 88.69 105 ALA A C 1
ATOM 808 O O . ALA A 1 105 ? -8.268 0.892 17.761 1.00 88.69 105 ALA A O 1
ATOM 809 N N . GLN A 1 106 ? -7.372 -0.252 19.456 1.00 91.75 106 GLN A N 1
ATOM 810 C CA . GLN A 1 106 ? -8.439 -1.257 19.491 1.00 91.75 106 GLN A CA 1
ATOM 811 C C . GLN A 1 106 ? -9.785 -0.661 19.908 1.00 91.75 106 GLN A C 1
ATOM 813 O O . GLN A 1 106 ? -10.823 -1.078 19.392 1.00 91.75 106 GLN A O 1
ATOM 818 N N . GLN A 1 107 ? -9.780 0.280 20.849 1.00 95.12 107 GLN A N 1
ATOM 819 C CA . GLN A 1 107 ? -10.980 0.973 21.291 1.00 95.12 107 GLN A CA 1
ATOM 820 C C . GLN A 1 107 ? -11.526 1.889 20.189 1.00 95.12 107 GLN A C 1
ATOM 822 O O . GLN A 1 107 ? -12.708 1.796 19.870 1.00 95.12 107 GLN A O 1
ATOM 827 N N . ALA A 1 108 ? -10.666 2.652 19.519 1.00 95.00 108 ALA A N 1
ATOM 828 C CA . ALA A 1 108 ? -11.020 3.471 18.365 1.00 95.00 108 ALA A CA 1
ATOM 829 C C . ALA A 1 108 ? -11.637 2.622 17.242 1.00 95.00 108 ALA A C 1
ATOM 831 O O . ALA A 1 108 ? -12.705 2.943 16.728 1.00 95.00 108 ALA A O 1
ATOM 832 N N . PHE A 1 109 ? -11.042 1.465 16.929 1.00 94.38 109 PHE A N 1
ATOM 833 C CA . PHE A 1 109 ? -11.629 0.519 15.976 1.00 94.38 109 PHE A CA 1
ATOM 834 C C . PHE A 1 109 ? -13.020 0.047 16.412 1.00 94.38 109 PHE A C 1
ATOM 836 O O . PHE A 1 109 ? -13.918 -0.101 15.587 1.00 94.38 109 PHE A O 1
ATOM 843 N N . ARG A 1 110 ? -13.237 -0.189 17.713 1.00 94.88 110 ARG A N 1
ATOM 844 C CA . ARG A 1 110 ? -14.562 -0.562 18.230 1.00 94.88 110 ARG A CA 1
ATOM 845 C C . ARG A 1 110 ? -15.579 0.560 18.085 1.00 94.88 110 ARG A C 1
ATOM 847 O O . ARG A 1 110 ? -16.702 0.255 17.700 1.00 94.88 110 ARG A O 1
ATOM 854 N N . GLU A 1 111 ? -15.185 1.796 18.364 1.00 95.50 111 GLU A N 1
ATOM 855 C CA . GLU A 1 111 ? -16.013 2.996 18.197 1.00 95.50 111 GLU A CA 1
ATOM 856 C C . GLU A 1 111 ? -16.407 3.208 16.735 1.00 95.50 111 GLU A C 1
ATOM 858 O O . GLU A 1 111 ? -17.567 3.486 16.450 1.00 95.50 111 GLU A O 1
ATOM 863 N N . GLY A 1 112 ? -15.480 2.975 15.802 1.00 94.25 112 GLY A N 1
ATOM 864 C CA . GLY A 1 112 ? -15.740 3.045 14.363 1.00 94.25 112 GLY A CA 1
ATOM 865 C C . GLY A 1 112 ? -16.889 2.151 13.889 1.00 94.25 112 GLY A C 1
ATOM 866 O O . GLY A 1 112 ? -17.622 2.505 12.968 1.00 94.25 112 GLY A O 1
ATOM 867 N N . LYS A 1 113 ? -17.094 1.004 14.550 1.00 93.31 113 LYS A N 1
ATOM 868 C CA . LYS A 1 113 ? -18.175 0.059 14.223 1.00 93.31 113 LYS A CA 1
ATOM 869 C C . LYS A 1 113 ? -19.560 0.530 14.669 1.00 93.31 113 LYS A C 1
ATOM 871 O O . LYS A 1 113 ? -20.544 -0.161 14.382 1.00 93.31 113 LYS A O 1
ATOM 876 N N . ASP A 1 114 ? -19.650 1.617 15.429 1.00 93.38 114 ASP A N 1
ATOM 877 C CA . ASP A 1 114 ? -20.933 2.162 15.848 1.00 93.38 114 ASP A CA 1
ATOM 878 C C . ASP A 1 114 ? -21.688 2.722 14.622 1.00 93.38 114 ASP A C 1
ATOM 880 O O . ASP A 1 114 ? -21.116 3.495 13.849 1.00 93.38 114 ASP A O 1
ATOM 884 N N . PRO A 1 115 ? -22.968 2.365 14.399 1.00 86.44 115 PRO A N 1
ATOM 885 C CA . PRO A 1 115 ? -23.760 2.926 13.302 1.00 86.44 115 PRO A CA 1
ATOM 886 C C . PRO A 1 115 ? -23.904 4.455 13.347 1.00 86.44 115 PRO A C 1
ATOM 888 O O . PRO A 1 115 ? -24.181 5.074 12.322 1.00 86.44 115 PRO A O 1
ATOM 891 N N . GLN A 1 116 ? -23.748 5.061 14.526 1.00 90.31 116 GLN A N 1
ATOM 892 C CA . GLN A 1 116 ? -23.799 6.504 14.757 1.00 90.31 116 GLN A CA 1
ATOM 893 C C . GLN A 1 116 ? -22.401 7.138 14.821 1.00 90.31 116 GLN A C 1
ATOM 895 O O . GLN A 1 116 ? -22.266 8.277 15.271 1.00 90.31 116 GLN A O 1
ATOM 900 N N . PHE A 1 117 ? -21.361 6.422 14.379 1.00 94.44 117 PHE A N 1
ATOM 901 C CA . PHE A 1 117 ? -19.987 6.908 14.394 1.00 94.44 117 PHE A CA 1
ATOM 902 C C . PHE A 1 117 ? -19.854 8.269 13.672 1.00 94.44 117 PHE A C 1
ATOM 904 O O . PHE A 1 117 ? -20.213 8.383 12.495 1.00 94.44 117 PHE A O 1
ATOM 911 N N . PRO A 1 118 ? -19.329 9.319 14.339 1.00 95.62 118 PRO A N 1
ATOM 912 C CA . PRO A 1 118 ? -19.300 10.679 13.803 1.00 95.62 118 PRO A CA 1
ATOM 913 C C . PRO A 1 118 ? -18.105 10.898 12.859 1.00 95.62 118 PRO A C 1
ATOM 915 O O . PRO A 1 118 ? -17.234 11.731 13.120 1.00 95.62 118 PRO A O 1
ATOM 918 N N . LEU A 1 119 ? -18.069 10.164 11.741 1.00 95.81 119 LEU A N 1
ATOM 919 C CA . LEU A 1 119 ? -16.956 10.155 10.783 1.00 95.81 119 LEU A CA 1
ATOM 920 C C . LEU A 1 119 ? -16.501 11.567 10.374 1.00 95.81 119 LEU A C 1
ATOM 922 O O . LEU A 1 119 ? -15.317 11.885 10.438 1.00 95.81 119 LEU A O 1
ATOM 926 N N . GLU A 1 120 ? -17.436 12.436 9.987 1.00 95.06 120 GLU A N 1
ATOM 927 C CA . GLU A 1 120 ? -17.118 13.791 9.516 1.00 95.06 120 GLU A CA 1
ATOM 928 C C . GLU A 1 120 ? -16.420 14.648 10.582 1.00 95.06 120 GLU A C 1
ATOM 930 O O . GLU A 1 120 ? -15.527 15.431 10.254 1.00 95.06 120 GLU A O 1
ATOM 935 N N . HIS A 1 121 ? -16.799 14.489 11.855 1.00 95.31 121 HIS A N 1
ATOM 936 C CA . HIS A 1 121 ? -16.187 15.214 12.968 1.00 95.31 121 HIS A CA 1
ATOM 937 C C . HIS A 1 121 ? -14.737 14.769 13.171 1.00 95.31 121 HIS A C 1
ATOM 939 O O . HIS A 1 121 ? -13.836 15.603 13.192 1.00 95.31 121 HIS A O 1
ATOM 945 N N . ILE A 1 122 ? -14.508 13.454 13.216 1.00 95.25 122 ILE A N 1
ATOM 946 C CA . ILE A 1 122 ? -13.172 12.863 13.376 1.00 95.25 122 ILE A CA 1
ATOM 947 C C . ILE A 1 122 ? -12.226 13.324 12.260 1.00 95.25 122 ILE A C 1
ATOM 949 O O . ILE A 1 122 ? -11.091 13.720 12.518 1.00 95.25 122 ILE A O 1
ATOM 953 N N . LEU A 1 123 ? -12.697 13.334 11.010 1.00 95.62 123 LEU A N 1
ATOM 954 C CA . LEU A 1 123 ? -11.888 13.773 9.869 1.00 95.62 123 LEU A CA 1
ATOM 955 C C . LEU A 1 123 ? -11.588 15.274 9.907 1.00 95.62 123 LEU A C 1
ATOM 957 O O . LEU A 1 123 ? -10.512 15.702 9.480 1.00 95.62 123 LEU A O 1
ATOM 961 N N . LYS A 1 124 ? -12.525 16.080 10.416 1.00 93.62 124 LYS A N 1
ATOM 962 C CA . LYS A 1 124 ? -12.335 17.520 10.591 1.00 93.62 124 LYS A CA 1
ATOM 963 C C . LYS A 1 124 ? -11.264 17.814 11.642 1.00 93.62 124 LYS A C 1
ATOM 965 O O . LYS A 1 124 ? -10.396 18.646 11.368 1.00 93.62 124 LYS A O 1
ATOM 970 N N . ASP A 1 125 ? -11.301 17.119 12.776 1.00 91.56 125 ASP A N 1
ATOM 971 C CA . ASP A 1 125 ? -10.306 17.243 13.847 1.00 91.56 125 ASP A CA 1
ATOM 972 C C . ASP A 1 125 ? -8.923 16.812 13.346 1.00 91.56 125 ASP A C 1
ATOM 974 O O . ASP A 1 125 ? -7.973 17.594 13.382 1.00 91.56 125 ASP A O 1
ATOM 978 N N . LEU A 1 126 ? -8.838 15.636 12.713 1.00 90.19 126 LEU A N 1
ATOM 979 C CA . LEU A 1 126 ? -7.603 15.132 12.108 1.00 90.19 126 LEU A CA 1
ATOM 980 C C . LEU A 1 126 ? -6.993 16.138 11.120 1.00 90.19 126 LEU A C 1
ATOM 982 O O . LEU A 1 126 ? -5.792 16.418 11.139 1.00 90.19 126 LEU A O 1
ATOM 986 N N . LYS A 1 127 ? -7.817 16.700 10.232 1.00 90.88 127 LYS A N 1
ATOM 987 C CA . LYS A 1 127 ? -7.370 17.687 9.245 1.00 90.88 127 LYS A CA 1
ATOM 988 C C . LYS A 1 127 ? -6.879 18.975 9.906 1.00 90.88 127 LYS A C 1
ATOM 990 O O . LYS A 1 127 ? -5.922 19.573 9.403 1.00 90.88 127 LYS A O 1
ATOM 995 N N . HIS A 1 128 ? -7.532 19.408 10.984 1.00 89.62 128 HIS A N 1
ATOM 996 C CA . HIS A 1 128 ? -7.142 20.584 11.753 1.00 89.62 128 HIS A CA 1
ATOM 997 C C . HIS A 1 128 ? -5.771 20.388 12.411 1.00 89.62 128 HIS A C 1
ATOM 999 O O . HIS A 1 128 ? -4.875 21.209 12.193 1.00 89.62 128 HIS A O 1
ATOM 1005 N N . ASP A 1 129 ? -5.579 19.270 13.110 1.00 84.50 129 ASP A N 1
ATOM 1006 C CA . ASP A 1 129 ? -4.355 18.981 13.867 1.00 84.50 129 ASP A CA 1
ATOM 1007 C C . ASP A 1 129 ? -3.149 18.706 12.974 1.00 84.50 129 ASP A C 1
ATOM 1009 O O . ASP A 1 129 ? -2.018 19.076 13.286 1.00 84.50 129 ASP A O 1
ATOM 1013 N N . LEU A 1 130 ? -3.382 18.127 11.796 1.00 80.75 130 LEU A N 1
ATOM 1014 C CA . LEU A 1 130 ? -2.342 17.964 10.784 1.00 80.75 130 LEU A CA 1
ATOM 1015 C C . LEU A 1 130 ? -2.100 19.241 9.963 1.00 80.75 130 LEU A C 1
ATOM 1017 O O . LEU A 1 130 ? -1.314 19.215 9.011 1.00 80.75 130 LEU A O 1
ATOM 1021 N N . HIS A 1 131 ? -2.755 20.357 10.302 1.00 81.00 131 HIS A N 1
ATOM 1022 C CA . HIS A 1 131 ? -2.685 21.642 9.597 1.00 81.00 131 HIS A CA 1
ATOM 1023 C C . HIS A 1 131 ? -2.953 21.530 8.088 1.00 81.00 131 HIS A C 1
ATOM 1025 O O . HIS A 1 131 ? -2.359 22.243 7.278 1.00 81.00 131 HIS A O 1
ATOM 1031 N N . GLY A 1 132 ? -3.812 20.594 7.681 1.00 73.19 132 GLY A N 1
ATOM 1032 C CA . GLY A 1 132 ? -4.116 20.372 6.270 1.00 73.19 132 GLY A CA 1
ATOM 1033 C C . GLY A 1 132 ? -2.927 19.884 5.434 1.00 73.19 132 GLY A C 1
ATOM 1034 O O . GLY A 1 132 ? -2.941 20.074 4.216 1.00 73.19 132 GLY A O 1
ATOM 1035 N N . GLN A 1 133 ? -1.892 19.287 6.043 1.00 76.69 133 GLN A N 1
ATOM 1036 C CA . GLN A 1 133 ? -0.729 18.755 5.325 1.00 76.69 133 GLN A CA 1
ATOM 1037 C C . GLN A 1 133 ? -1.156 17.671 4.331 1.00 76.69 133 GLN A C 1
ATOM 1039 O O . GLN A 1 133 ? -1.262 16.491 4.658 1.00 76.69 133 GLN A O 1
ATOM 1044 N N . ARG A 1 134 ? -1.378 18.088 3.081 1.00 80.69 134 ARG A N 1
ATOM 1045 C CA . ARG A 1 134 ? -1.978 17.263 2.025 1.00 80.69 134 ARG A CA 1
ATOM 1046 C C . ARG A 1 134 ? -1.245 15.942 1.800 1.00 80.69 134 ARG A C 1
ATOM 1048 O O . ARG A 1 134 ? -1.894 14.950 1.510 1.00 80.69 134 ARG A O 1
ATOM 1055 N N . ILE A 1 135 ? 0.079 15.922 1.963 1.00 76.19 135 ILE A N 1
ATOM 1056 C CA . ILE A 1 135 ? 0.892 14.704 1.828 1.00 76.19 135 ILE A CA 1
ATOM 1057 C C . ILE A 1 135 ? 0.524 13.678 2.906 1.00 76.19 135 ILE A C 1
ATOM 1059 O O . ILE A 1 135 ? 0.309 12.516 2.585 1.00 76.19 135 ILE A O 1
ATOM 1063 N N . ILE A 1 136 ? 0.402 14.106 4.165 1.00 78.50 136 ILE A N 1
ATOM 1064 C CA . ILE A 1 136 ? 0.057 13.222 5.285 1.00 78.50 136 ILE 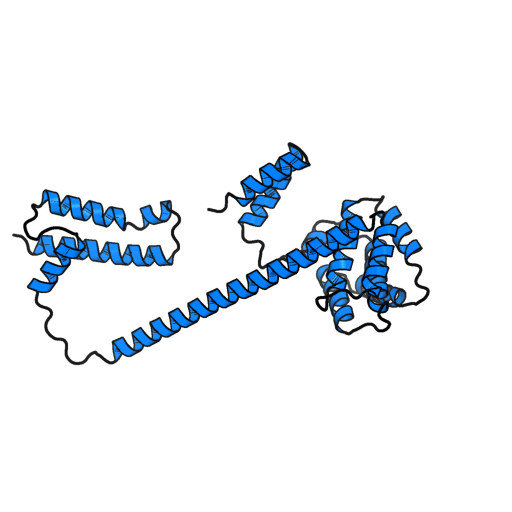A CA 1
ATOM 1065 C C . ILE A 1 136 ? -1.393 12.749 5.169 1.00 78.50 136 ILE A C 1
ATOM 1067 O O . ILE A 1 136 ? -1.667 11.571 5.360 1.00 78.50 136 ILE A O 1
ATOM 1071 N N . LEU A 1 137 ? -2.318 13.645 4.816 1.00 84.06 137 LEU A N 1
ATOM 1072 C CA . LEU A 1 137 ? -3.728 13.286 4.629 1.00 84.06 137 LEU A CA 1
ATOM 1073 C C . LEU A 1 137 ? -3.916 12.325 3.447 1.00 84.06 137 LEU A C 1
ATOM 1075 O O . LEU A 1 137 ? -4.758 11.435 3.505 1.00 84.06 137 LEU A O 1
ATOM 1079 N N . GLN A 1 138 ? -3.117 12.478 2.386 1.00 82.56 138 GLN A N 1
ATOM 1080 C CA . GLN A 1 138 ? -3.112 11.534 1.273 1.00 82.56 138 GLN A CA 1
ATOM 1081 C C . GLN A 1 138 ? -2.546 10.188 1.719 1.00 82.56 138 GLN A C 1
ATOM 1083 O O . GLN A 1 138 ? -3.145 9.169 1.405 1.00 82.56 138 GLN A O 1
ATOM 1088 N N . ALA A 1 139 ? -1.438 10.180 2.469 1.00 78.62 139 ALA A N 1
ATOM 1089 C CA . ALA A 1 139 ? -0.881 8.951 3.022 1.00 78.62 139 ALA A CA 1
ATOM 1090 C C . ALA A 1 139 ? -1.917 8.233 3.892 1.00 78.62 139 ALA A C 1
ATOM 1092 O O . ALA A 1 139 ? -2.146 7.053 3.680 1.00 78.62 139 ALA A O 1
ATOM 1093 N N . PHE A 1 140 ? -2.612 8.953 4.779 1.00 85.12 140 PHE A N 1
ATOM 1094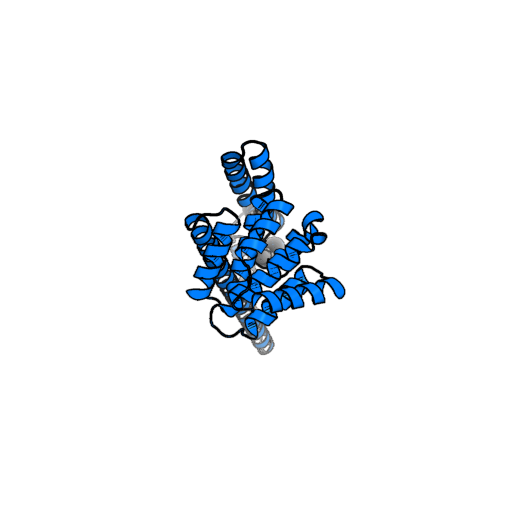 C CA . PHE A 1 140 ? -3.715 8.431 5.590 1.00 85.12 140 PHE A CA 1
ATOM 1095 C C . PHE A 1 140 ? -4.801 7.758 4.746 1.00 85.12 140 PHE A C 1
ATOM 1097 O O . PHE A 1 140 ? -5.162 6.615 5.015 1.00 85.12 140 PHE A O 1
ATOM 1104 N N . LEU A 1 141 ? -5.278 8.436 3.697 1.00 89.69 141 LEU A N 1
ATOM 1105 C CA . LEU A 1 141 ? -6.266 7.876 2.776 1.00 89.69 141 LEU A CA 1
ATOM 1106 C C . LEU A 1 141 ? -5.730 6.640 2.040 1.00 89.69 141 LEU A C 1
ATOM 1108 O O . LEU A 1 141 ? -6.452 5.657 1.907 1.00 89.69 141 LEU A O 1
ATOM 1112 N N . GLU A 1 142 ? -4.471 6.668 1.595 1.00 82.50 142 GLU A N 1
ATOM 1113 C CA . GLU A 1 142 ? -3.812 5.510 0.988 1.00 82.50 142 GLU A CA 1
ATOM 1114 C C . GLU A 1 142 ? -3.814 4.326 1.965 1.00 82.50 142 GLU A C 1
ATOM 1116 O O . GLU A 1 142 ? -4.279 3.261 1.579 1.00 82.50 142 GLU A O 1
ATOM 1121 N N . MET A 1 143 ? -3.451 4.508 3.243 1.00 82.06 143 MET A N 1
ATOM 1122 C CA . MET A 1 143 ? -3.457 3.407 4.223 1.00 82.06 143 MET A CA 1
ATOM 1123 C C . MET A 1 143 ? -4.837 2.774 4.401 1.00 82.06 143 MET A C 1
ATOM 1125 O O . MET A 1 143 ? -4.936 1.555 4.519 1.00 82.06 143 MET A O 1
ATOM 1129 N N . LEU A 1 144 ? -5.898 3.589 4.418 1.00 87.81 144 LEU A N 1
ATOM 1130 C CA . LEU A 1 144 ? -7.266 3.084 4.510 1.00 87.81 144 LEU A CA 1
ATOM 1131 C C . LEU A 1 144 ? -7.634 2.250 3.284 1.00 87.81 144 LEU A C 1
ATOM 1133 O O . LEU A 1 144 ? -8.194 1.169 3.441 1.00 87.81 144 LEU A O 1
ATOM 1137 N N . ILE A 1 145 ? -7.277 2.708 2.080 1.00 85.88 145 ILE A N 1
ATOM 1138 C CA . ILE A 1 145 ? -7.474 1.939 0.845 1.00 85.88 145 ILE A CA 1
ATOM 1139 C C . ILE A 1 145 ? -6.715 0.613 0.943 1.00 85.88 145 ILE A C 1
ATOM 1141 O O . ILE A 1 145 ? -7.317 -0.441 0.768 1.00 85.88 145 ILE A O 1
ATOM 1145 N N . GLU A 1 146 ? -5.419 0.639 1.268 1.00 79.25 146 GLU A N 1
ATOM 1146 C CA . GLU A 1 146 ? -4.602 -0.580 1.331 1.00 79.25 146 GLU A CA 1
ATOM 1147 C C . GLU A 1 146 ? -5.153 -1.602 2.329 1.00 79.25 146 GLU A C 1
ATOM 1149 O O . GLU A 1 146 ? -5.180 -2.798 2.038 1.00 79.25 146 GLU A O 1
ATOM 1154 N N . ALA A 1 147 ? -5.594 -1.130 3.496 1.00 78.94 147 ALA A N 1
ATOM 1155 C CA . ALA A 1 147 ? -6.152 -1.974 4.539 1.00 78.94 147 ALA A CA 1
ATOM 1156 C C . ALA A 1 147 ? -7.505 -2.578 4.140 1.00 78.94 147 ALA A C 1
ATOM 1158 O O . ALA A 1 147 ? -7.761 -3.742 4.435 1.00 78.94 147 ALA A O 1
ATOM 1159 N N . SER A 1 148 ? -8.339 -1.812 3.435 1.00 84.44 148 SER A N 1
ATOM 1160 C CA . SER A 1 148 ? -9.661 -2.267 2.983 1.00 84.44 148 SER A CA 1
ATOM 1161 C C . SER A 1 148 ? -9.552 -3.302 1.851 1.00 84.44 148 SER A C 1
ATOM 1163 O O . SER A 1 148 ? -10.409 -4.151 1.675 1.00 84.44 148 SER A O 1
ATOM 1165 N N . PHE A 1 149 ? -8.428 -3.342 1.130 1.00 78.50 149 PHE A N 1
ATOM 1166 C CA . PHE A 1 149 ? -8.137 -4.382 0.135 1.00 78.50 149 PHE A CA 1
ATOM 1167 C C . PHE A 1 149 ? -7.672 -5.730 0.731 1.00 78.50 149 PHE A C 1
ATOM 1169 O O . PHE A 1 149 ? -7.123 -6.557 -0.006 1.00 78.50 149 PHE A O 1
ATOM 1176 N N . ALA A 1 150 ? -7.872 -5.975 2.032 1.00 69.31 150 ALA A N 1
ATOM 1177 C CA . ALA A 1 150 ? -7.472 -7.202 2.733 1.00 69.31 150 ALA A CA 1
ATOM 1178 C C . ALA A 1 150 ? -7.841 -8.486 1.968 1.00 69.31 150 ALA A C 1
ATOM 1180 O O . ALA A 1 150 ? -7.009 -9.381 1.803 1.00 69.31 150 ALA A O 1
ATOM 1181 N N . ASP A 1 151 ? -9.063 -8.519 1.432 1.00 66.19 151 ASP A N 1
ATOM 1182 C CA . ASP A 1 151 ? -9.639 -9.669 0.727 1.00 66.19 151 ASP A CA 1
ATOM 1183 C C . ASP A 1 151 ? -9.483 -9.576 -0.807 1.00 66.19 151 ASP A C 1
ATOM 1185 O O . ASP A 1 151 ? -9.982 -10.413 -1.561 1.00 66.19 151 ASP A O 1
ATOM 1189 N N . GLY A 1 152 ? -8.728 -8.585 -1.293 1.00 70.19 152 GLY A N 1
ATOM 1190 C CA . GLY A 1 152 ? -8.348 -8.419 -2.699 1.00 70.19 152 GLY A CA 1
ATOM 1191 C C . GLY A 1 152 ? -9.337 -7.637 -3.568 1.00 70.19 152 GLY A C 1
ATOM 1192 O O . GLY A 1 152 ? -9.019 -7.365 -4.728 1.00 70.19 152 GLY A O 1
ATOM 1193 N N . GLN A 1 153 ? -10.497 -7.254 -3.035 1.00 79.25 153 GLN A N 1
ATOM 1194 C CA . GLN A 1 153 ? -11.487 -6.388 -3.683 1.00 79.25 153 GLN A CA 1
ATOM 1195 C C . GLN A 1 153 ? -12.138 -5.487 -2.635 1.00 79.25 153 GLN A C 1
ATOM 1197 O O . GLN A 1 153 ? -12.281 -5.914 -1.497 1.00 79.25 153 GLN A O 1
ATOM 1202 N N . LEU A 1 154 ? -12.539 -4.280 -3.040 1.00 86.19 154 LEU A N 1
ATOM 1203 C CA . LEU A 1 154 ? -13.377 -3.405 -2.223 1.00 86.19 154 LEU A CA 1
ATOM 1204 C C . LEU A 1 154 ? -14.844 -3.619 -2.577 1.00 86.19 154 LEU A C 1
ATOM 1206 O O . LEU A 1 154 ? -15.201 -3.661 -3.762 1.00 86.19 154 LEU A O 1
ATOM 1210 N N . SER A 1 155 ? -15.694 -3.705 -1.565 1.00 91.00 155 SER A N 1
ATOM 1211 C CA . SER A 1 155 ? -17.136 -3.684 -1.750 1.00 91.00 155 SER A CA 1
ATOM 1212 C C . SER A 1 155 ? -17.626 -2.276 -2.107 1.00 91.00 155 SER A C 1
ATOM 1214 O O . SER A 1 155 ? -16.937 -1.267 -1.936 1.00 91.00 155 SER A O 1
ATOM 1216 N N . VAL A 1 156 ? -18.855 -2.186 -2.621 1.00 92.38 156 VAL A N 1
ATOM 1217 C CA . VAL A 1 156 ? -19.471 -0.884 -2.928 1.00 92.38 156 VAL A CA 1
ATOM 1218 C C . VAL A 1 156 ? -19.642 -0.053 -1.654 1.00 92.38 156 VAL A C 1
ATOM 1220 O O . VAL A 1 156 ? -19.411 1.152 -1.684 1.00 92.38 156 VAL A O 1
ATOM 1223 N N . SER A 1 157 ? -19.993 -0.691 -0.534 1.00 92.75 157 SER A N 1
ATOM 1224 C CA . SER A 1 157 ? -20.219 0.001 0.735 1.00 92.75 157 SER A CA 1
ATOM 1225 C C . SER A 1 157 ? -18.907 0.553 1.318 1.00 92.75 157 SER A C 1
ATOM 1227 O O . SER A 1 157 ? -18.873 1.689 1.790 1.00 92.75 157 SER A O 1
ATOM 1229 N N . GLU A 1 158 ? -17.801 -0.188 1.199 1.00 92.94 158 GLU A N 1
ATOM 1230 C CA . GLU A 1 158 ? -16.469 0.272 1.600 1.00 92.94 158 GLU A CA 1
ATOM 1231 C C . GLU A 1 158 ? -16.009 1.462 0.755 1.00 92.94 158 GLU A C 1
ATOM 1233 O O . GLU A 1 158 ? -15.499 2.448 1.291 1.00 92.94 158 GLU A O 1
ATOM 1238 N N . VAL A 1 159 ? -16.234 1.408 -0.564 1.00 94.88 159 VAL A N 1
ATOM 1239 C CA . VAL A 1 159 ? -15.923 2.523 -1.471 1.00 94.88 159 VAL A CA 1
ATOM 1240 C C . VAL A 1 159 ? -16.738 3.766 -1.112 1.00 94.88 159 VAL A C 1
ATOM 1242 O O . VAL A 1 159 ? -16.180 4.860 -1.091 1.00 94.88 159 VAL A O 1
ATOM 1245 N N . GLU A 1 160 ? -18.022 3.626 -0.774 1.00 95.12 160 GLU A N 1
ATOM 1246 C CA . GLU A 1 160 ? -18.855 4.750 -0.326 1.00 95.12 160 GLU A CA 1
ATOM 1247 C C . GLU A 1 160 ? -18.331 5.393 0.966 1.00 95.12 160 GLU A C 1
ATOM 1249 O O . GLU A 1 160 ? -18.363 6.619 1.112 1.00 95.12 160 GLU A O 1
ATOM 1254 N N . VAL A 1 161 ? -17.828 4.595 1.913 1.00 95.88 161 VAL A N 1
ATOM 1255 C CA . VAL A 1 161 ? -17.209 5.128 3.135 1.00 95.88 161 VAL A CA 1
ATOM 1256 C C . VAL A 1 161 ? -15.871 5.800 2.822 1.00 95.88 161 VAL A C 1
ATOM 1258 O O . VAL A 1 161 ? -15.637 6.921 3.279 1.00 95.88 161 VAL A O 1
ATOM 1261 N N . LEU A 1 162 ? -15.015 5.176 2.010 1.00 96.75 162 LEU A N 1
ATOM 1262 C CA . LEU A 1 162 ? -13.745 5.760 1.560 1.00 96.75 162 LEU A CA 1
ATOM 1263 C C . LEU A 1 162 ? -13.953 7.087 0.821 1.00 96.75 162 LEU A C 1
ATOM 1265 O O . LEU A 1 162 ? -13.140 8.001 0.959 1.00 96.75 162 LEU A O 1
ATOM 1269 N N . ASP A 1 163 ? -15.051 7.223 0.084 1.00 97.56 163 ASP A N 1
ATOM 1270 C CA . ASP A 1 163 ? -15.424 8.452 -0.608 1.00 97.56 163 ASP A CA 1
ATOM 1271 C C . ASP A 1 163 ? -15.770 9.589 0.360 1.00 97.56 163 ASP A C 1
ATOM 1273 O O . ASP A 1 163 ? -15.233 10.697 0.248 1.00 97.56 163 ASP A O 1
ATOM 1277 N N . LYS A 1 164 ? -16.563 9.294 1.399 1.00 97.12 164 LYS A N 1
ATOM 1278 C CA . LYS A 1 164 ? -16.824 10.237 2.501 1.00 97.12 164 LYS A CA 1
ATOM 1279 C C . LYS A 1 164 ? -15.532 10.634 3.211 1.00 97.12 164 LYS A C 1
ATOM 1281 O O . LYS A 1 164 ? -15.340 11.814 3.517 1.00 97.12 164 LYS A O 1
ATOM 1286 N N . VAL A 1 165 ? -14.626 9.676 3.430 1.00 97.62 165 VAL A N 1
ATOM 1287 C CA . VAL A 1 165 ? -13.307 9.948 4.012 1.00 97.62 165 VAL A CA 1
ATOM 1288 C C . VAL A 1 165 ? -12.499 10.887 3.123 1.00 97.62 165 VAL A C 1
ATOM 1290 O O . VAL A 1 165 ? -12.008 11.912 3.598 1.00 97.62 165 VAL A O 1
ATOM 1293 N N . ALA A 1 166 ? -12.393 10.584 1.830 1.00 97.38 166 ALA A N 1
ATOM 1294 C CA . ALA A 1 166 ? -11.670 11.405 0.871 1.00 97.38 166 ALA A CA 1
ATOM 1295 C C . ALA A 1 166 ? -12.188 12.852 0.880 1.00 97.38 166 ALA A C 1
ATOM 1297 O O . ALA A 1 166 ? -11.392 13.782 1.050 1.00 97.38 166 ALA A O 1
ATOM 1298 N N . ILE A 1 167 ? -13.511 13.043 0.811 1.00 96.88 167 ILE A N 1
ATOM 1299 C CA . ILE A 1 167 ? -14.147 14.366 0.871 1.00 96.88 167 ILE A CA 1
ATOM 1300 C C . ILE A 1 167 ? -13.827 15.081 2.189 1.00 96.88 167 ILE A C 1
ATOM 1302 O O . ILE A 1 167 ? -13.400 16.240 2.160 1.00 96.88 167 ILE A O 1
ATOM 1306 N N . GLY A 1 168 ? -13.973 14.405 3.334 1.00 95.44 168 GLY A N 1
ATOM 1307 C CA . GLY A 1 168 ? -13.692 14.983 4.655 1.00 95.44 168 GLY A CA 1
ATOM 1308 C C . GLY A 1 168 ? -12.246 15.470 4.798 1.00 95.44 168 GLY A C 1
ATOM 1309 O O . GLY A 1 168 ? -11.983 16.548 5.339 1.00 95.44 168 GLY A O 1
ATOM 1310 N N . LEU A 1 169 ? -11.298 14.743 4.205 1.00 94.06 169 LEU A N 1
ATOM 1311 C CA . LEU A 1 169 ? -9.882 15.115 4.174 1.00 94.06 169 LEU A CA 1
ATOM 1312 C C . LEU A 1 169 ? -9.566 16.215 3.139 1.00 94.06 169 LEU A C 1
ATOM 1314 O O . LEU A 1 169 ? -8.538 16.890 3.239 1.00 94.06 169 LEU A O 1
ATOM 1318 N N . GLY A 1 170 ? -10.473 16.490 2.196 1.00 94.69 170 GLY A N 1
ATOM 1319 C CA . GLY A 1 170 ? -10.319 17.506 1.149 1.00 94.69 170 GLY A CA 1
ATOM 1320 C C . GLY A 1 170 ? -9.816 16.975 -0.197 1.00 94.69 170 GLY A C 1
ATOM 1321 O O . GLY A 1 170 ? -9.257 17.747 -0.980 1.00 94.69 170 GLY A O 1
ATOM 1322 N N . PHE A 1 171 ? -9.998 15.685 -0.468 1.00 95.31 171 PHE A N 1
ATOM 1323 C CA . PHE A 1 171 ? -9.769 15.045 -1.763 1.00 95.31 171 PHE A CA 1
ATOM 1324 C C . PHE A 1 171 ? -11.103 14.844 -2.486 1.00 95.31 171 PHE A C 1
ATOM 1326 O O . PHE A 1 171 ? -12.106 14.494 -1.873 1.00 95.31 171 PHE A O 1
ATOM 1333 N N . GLY A 1 172 ? -11.135 15.082 -3.797 1.00 96.19 172 GLY A N 1
ATOM 1334 C CA . GLY A 1 172 ? -12.345 14.826 -4.585 1.00 96.19 172 GLY A CA 1
ATOM 1335 C C . GLY A 1 172 ? -12.464 13.357 -4.998 1.00 96.19 172 GLY A C 1
ATOM 1336 O O . GLY A 1 172 ? -11.465 12.641 -5.021 1.00 96.19 172 GLY A O 1
ATOM 1337 N N . HIS A 1 173 ? -13.643 12.942 -5.466 1.00 94.81 173 HIS A N 1
ATOM 1338 C CA . HIS A 1 173 ? -13.892 11.590 -6.005 1.00 94.81 173 HIS A CA 1
ATOM 1339 C C . HIS A 1 173 ? -12.815 11.125 -7.007 1.00 94.81 173 HIS A C 1
ATOM 1341 O O . HIS A 1 173 ? -12.311 10.008 -6.954 1.00 94.81 173 HIS A O 1
ATOM 1347 N N . LYS A 1 174 ? -12.380 12.026 -7.902 1.00 94.44 174 LYS A N 1
ATOM 1348 C CA . LYS A 1 174 ? -11.342 11.730 -8.908 1.00 94.44 174 LYS A CA 1
ATOM 1349 C C . LYS A 1 174 ? -9.976 11.410 -8.296 1.00 94.44 174 LYS A C 1
ATOM 1351 O O . LYS A 1 174 ? -9.200 10.675 -8.908 1.00 94.44 174 LYS A O 1
ATOM 1356 N N . ASP A 1 175 ? -9.658 12.000 -7.145 1.00 91.38 175 ASP A N 1
ATOM 1357 C CA . ASP A 1 175 ? -8.423 11.704 -6.425 1.00 91.38 175 ASP A CA 1
ATOM 1358 C C . ASP A 1 175 ? -8.495 10.305 -5.816 1.00 91.38 175 ASP A C 1
ATOM 1360 O O . ASP A 1 175 ? -7.567 9.526 -6.031 1.00 91.38 175 ASP A O 1
ATOM 1364 N N . LEU A 1 176 ? -9.607 9.966 -5.153 1.00 94.75 176 LEU A N 1
ATOM 1365 C CA . LEU A 1 176 ? -9.832 8.634 -4.592 1.00 94.75 176 LEU A CA 1
ATOM 1366 C C . LEU A 1 176 ? -9.747 7.552 -5.671 1.00 94.75 176 LEU A C 1
ATOM 1368 O O . LEU A 1 176 ? -8.947 6.625 -5.553 1.00 94.75 176 LEU A O 1
ATOM 1372 N N . ASP A 1 177 ? -10.474 7.719 -6.776 1.00 93.12 177 ASP A N 1
ATOM 1373 C CA . ASP A 1 177 ? -10.440 6.766 -7.881 1.00 93.12 177 ASP A CA 1
ATOM 1374 C C . ASP A 1 177 ? -9.018 6.540 -8.421 1.00 93.12 177 ASP A C 1
ATOM 1376 O O . ASP A 1 177 ? -8.638 5.437 -8.823 1.00 93.12 177 ASP A O 1
ATOM 1380 N N . ARG A 1 178 ? -8.224 7.615 -8.507 1.00 89.06 178 ARG A N 1
ATOM 1381 C CA . ARG A 1 178 ? -6.836 7.542 -8.969 1.00 89.06 178 ARG A CA 1
ATOM 1382 C C . ARG A 1 178 ? -5.981 6.744 -7.987 1.00 89.06 178 ARG A C 1
ATOM 1384 O O . ARG A 1 178 ? -5.148 5.964 -8.446 1.00 89.06 178 ARG A O 1
ATOM 1391 N N . LEU A 1 179 ? -6.172 6.939 -6.683 1.00 83.81 179 LEU A N 1
ATOM 1392 C CA . LEU A 1 179 ? -5.456 6.204 -5.638 1.00 83.81 179 LEU A CA 1
ATOM 1393 C C . LEU A 1 179 ? -5.816 4.715 -5.653 1.00 83.81 179 LEU A C 1
ATOM 1395 O O . LEU A 1 179 ? -4.909 3.887 -5.693 1.00 83.81 179 LEU A O 1
ATOM 1399 N N . ILE A 1 180 ? -7.104 4.377 -5.750 1.00 85.88 180 ILE A N 1
ATOM 1400 C CA . ILE A 1 180 ? -7.571 2.986 -5.862 1.00 85.88 180 ILE A CA 1
ATOM 1401 C C . ILE A 1 180 ? -6.960 2.315 -7.099 1.00 85.88 180 ILE A C 1
ATOM 1403 O O . ILE A 1 180 ? -6.309 1.277 -6.991 1.00 85.88 180 ILE A O 1
ATOM 1407 N N . ARG A 1 181 ? -7.061 2.946 -8.279 1.00 85.38 181 ARG A N 1
ATOM 1408 C CA . ARG A 1 181 ? -6.494 2.393 -9.525 1.00 85.38 181 ARG A CA 1
ATOM 1409 C C . ARG A 1 181 ? -4.978 2.214 -9.467 1.00 85.38 181 ARG A C 1
ATOM 1411 O O . ARG A 1 181 ? -4.452 1.251 -10.033 1.00 85.38 181 ARG A O 1
ATOM 1418 N N . LYS A 1 182 ? -4.267 3.145 -8.821 1.00 77.88 182 LYS A N 1
ATOM 1419 C CA . LYS A 1 182 ? -2.821 3.040 -8.585 1.00 77.88 182 LYS A CA 1
ATOM 1420 C C . LYS A 1 182 ? -2.527 1.808 -7.728 1.00 77.88 182 LYS A C 1
ATOM 1422 O O . LYS A 1 182 ? -1.721 0.976 -8.140 1.00 77.88 182 LYS A O 1
ATOM 1427 N N . PHE A 1 183 ? -3.222 1.654 -6.606 1.00 77.00 183 PHE A N 1
ATOM 1428 C CA . PHE A 1 183 ? -3.022 0.534 -5.694 1.00 77.00 183 PHE A CA 1
ATOM 1429 C C . PHE A 1 183 ? -3.345 -0.826 -6.343 1.00 77.00 183 PHE A C 1
ATOM 1431 O O . PHE A 1 183 ? -2.539 -1.755 -6.284 1.00 77.00 183 PHE A O 1
ATOM 1438 N N . GLU A 1 184 ? -4.452 -0.936 -7.081 1.00 76.31 184 GLU A N 1
ATOM 1439 C CA . GLU A 1 184 ? -4.781 -2.140 -7.859 1.00 76.31 184 GLU A CA 1
ATOM 1440 C C . GLU A 1 184 ? -3.688 -2.498 -8.878 1.00 76.31 184 GLU A C 1
ATOM 1442 O O . GLU A 1 184 ? -3.350 -3.668 -9.086 1.00 76.31 184 GLU A O 1
ATOM 1447 N N . ALA A 1 185 ? -3.127 -1.492 -9.558 1.00 71.94 185 ALA A N 1
ATOM 1448 C CA . ALA A 1 185 ? -2.029 -1.703 -10.493 1.00 71.94 185 ALA A CA 1
ATOM 1449 C C . ALA A 1 185 ? -0.770 -2.219 -9.779 1.00 71.94 185 ALA A C 1
ATOM 1451 O O . ALA A 1 185 ? -0.110 -3.119 -10.305 1.00 71.94 185 ALA A O 1
ATOM 1452 N N . GLU A 1 186 ? -0.474 -1.709 -8.584 1.00 63.53 186 GLU A N 1
ATOM 1453 C CA . GLU A 1 186 ? 0.638 -2.165 -7.748 1.00 63.53 186 GLU A CA 1
ATOM 1454 C C . GLU A 1 186 ? 0.448 -3.605 -7.256 1.00 63.53 186 GLU A C 1
ATOM 1456 O O . GLU A 1 186 ? 1.395 -4.394 -7.303 1.00 63.53 186 GLU A O 1
ATOM 1461 N N . LEU A 1 187 ? -0.763 -3.991 -6.841 1.00 65.50 187 LEU A N 1
ATOM 1462 C CA . LEU A 1 187 ? -1.079 -5.378 -6.478 1.00 65.50 187 LEU A CA 1
ATOM 1463 C C . LEU A 1 187 ? -0.885 -6.330 -7.666 1.00 65.50 187 LEU A C 1
ATOM 1465 O O . LEU A 1 187 ? -0.178 -7.335 -7.549 1.00 65.50 187 LEU A O 1
ATOM 1469 N N . ARG A 1 188 ? -1.427 -5.986 -8.844 1.00 73.19 188 ARG A N 1
ATOM 1470 C CA . ARG A 1 188 ? -1.251 -6.784 -10.075 1.00 73.19 188 ARG A CA 1
ATOM 1471 C C . ARG A 1 188 ? 0.209 -6.891 -10.507 1.00 73.19 188 ARG A C 1
ATOM 1473 O O . ARG A 1 188 ? 0.615 -7.885 -11.111 1.00 73.19 188 ARG A O 1
ATOM 1480 N N . PHE A 1 189 ? 0.995 -5.842 -10.286 1.00 65.75 189 PHE A N 1
ATOM 1481 C CA . PHE A 1 189 ? 2.420 -5.857 -10.595 1.00 65.75 189 PHE A CA 1
ATOM 1482 C C . PHE A 1 189 ? 3.176 -6.811 -9.661 1.00 65.75 189 PHE A C 1
ATOM 1484 O O . PHE A 1 189 ? 3.909 -7.668 -10.154 1.00 65.75 189 PHE A O 1
ATOM 1491 N N . ARG A 1 190 ? 2.916 -6.737 -8.347 1.00 62.31 190 ARG A N 1
ATOM 1492 C CA . ARG A 1 190 ? 3.506 -7.629 -7.332 1.00 62.31 190 ARG A CA 1
ATOM 1493 C C . ARG A 1 190 ? 3.195 -9.102 -7.594 1.00 62.31 190 ARG A C 1
ATOM 1495 O O . ARG A 1 190 ? 4.115 -9.901 -7.717 1.00 62.31 190 ARG A O 1
ATOM 1502 N N . GLN A 1 191 ? 1.924 -9.443 -7.808 1.00 63.56 191 GLN A N 1
ATOM 1503 C CA . GLN A 1 191 ? 1.514 -10.827 -8.084 1.00 63.56 191 GLN A CA 1
ATOM 1504 C C . GLN A 1 191 ? 2.221 -11.420 -9.313 1.00 63.56 191 GLN A C 1
ATOM 1506 O O . GLN A 1 191 ? 2.649 -12.574 -9.300 1.00 63.56 191 GLN A O 1
ATOM 1511 N N . ARG A 1 192 ? 2.391 -10.629 -10.383 1.00 62.84 192 ARG A N 1
ATOM 1512 C CA . ARG A 1 192 ? 3.121 -11.074 -11.584 1.00 62.84 192 ARG A CA 1
ATOM 1513 C C . ARG A 1 192 ? 4.607 -11.272 -11.325 1.00 62.84 192 ARG A C 1
ATOM 1515 O O . ARG A 1 192 ? 5.213 -12.165 -11.911 1.00 62.84 192 ARG A O 1
ATOM 1522 N N . GLN A 1 193 ? 5.193 -10.443 -10.475 1.00 58.44 193 GLN A N 1
ATOM 1523 C CA . GLN A 1 193 ? 6.595 -10.554 -10.123 1.00 58.44 193 GLN A CA 1
ATOM 1524 C C . GLN A 1 193 ? 6.882 -11.781 -9.256 1.00 58.44 193 GLN A C 1
ATOM 1526 O O . GLN A 1 193 ? 7.843 -12.502 -9.535 1.00 58.44 193 GLN A O 1
ATOM 1531 N N . ASP A 1 194 ? 6.026 -12.061 -8.275 1.00 58.53 194 ASP A N 1
ATOM 1532 C CA . ASP A 1 194 ? 6.131 -13.262 -7.448 1.00 58.53 194 ASP A CA 1
ATOM 1533 C C . ASP A 1 194 ? 5.991 -14.519 -8.313 1.00 58.53 194 ASP A C 1
ATOM 1535 O O . ASP A 1 194 ? 6.873 -15.379 -8.280 1.00 58.53 194 ASP A O 1
ATOM 1539 N N . ALA A 1 195 ? 4.987 -14.567 -9.196 1.00 62.06 195 ALA A N 1
ATOM 1540 C CA . ALA A 1 195 ? 4.813 -15.660 -10.156 1.00 62.06 195 ALA A CA 1
ATOM 1541 C C . ALA A 1 195 ? 6.038 -15.848 -11.072 1.00 62.06 195 ALA A C 1
ATOM 1543 O O . ALA A 1 195 ? 6.474 -16.972 -11.321 1.00 62.06 195 ALA A O 1
ATOM 1544 N N . PHE A 1 196 ? 6.639 -14.754 -11.550 1.00 52.53 196 PHE A N 1
ATOM 1545 C CA . PHE A 1 196 ? 7.844 -14.811 -12.378 1.00 52.53 196 PHE A CA 1
ATOM 1546 C C . PHE A 1 196 ? 9.068 -15.316 -11.598 1.00 52.53 196 PHE A C 1
ATOM 1548 O O . PHE A 1 196 ? 9.863 -16.095 -12.129 1.00 52.53 196 PHE A O 1
ATOM 1555 N N . SER A 1 197 ? 9.233 -14.891 -10.342 1.00 68.81 197 SER A N 1
ATOM 1556 C CA . SER A 1 197 ? 10.328 -15.350 -9.479 1.00 68.81 197 SER A CA 1
ATOM 1557 C C . SER A 1 197 ? 10.205 -16.834 -9.124 1.00 68.81 197 SER A C 1
ATOM 1559 O O . SER A 1 197 ? 11.180 -17.567 -9.282 1.00 68.81 197 SER A O 1
ATOM 1561 N N . GLN A 1 198 ? 9.001 -17.300 -8.784 1.00 69.94 198 GLN A N 1
ATOM 1562 C CA . GLN A 1 198 ? 8.710 -18.710 -8.520 1.00 69.94 198 GLN A CA 1
ATOM 1563 C C . GLN A 1 198 ? 8.963 -19.574 -9.760 1.00 69.94 198 GLN A C 1
ATOM 1565 O O . GLN A 1 198 ? 9.712 -20.545 -9.687 1.00 69.94 198 GLN A O 1
ATOM 1570 N N . ALA A 1 199 ? 8.451 -19.173 -10.930 1.00 65.25 199 ALA A N 1
ATOM 1571 C CA . ALA A 1 199 ? 8.683 -19.897 -12.182 1.00 65.25 199 ALA A CA 1
ATOM 1572 C C . ALA A 1 199 ? 10.178 -19.991 -12.540 1.00 65.25 199 ALA A C 1
ATOM 1574 O O . ALA A 1 199 ? 10.652 -21.004 -13.061 1.00 65.25 199 ALA A O 1
ATOM 1575 N N . ARG A 1 200 ? 10.950 -18.939 -12.242 1.00 64.44 200 ARG A N 1
ATOM 1576 C CA . ARG A 1 200 ? 12.402 -18.924 -12.435 1.00 64.44 200 ARG A CA 1
ATOM 1577 C C . ARG A 1 200 ? 13.125 -19.865 -11.468 1.00 64.44 200 ARG A C 1
ATOM 1579 O O . ARG A 1 200 ? 14.066 -20.541 -11.891 1.00 64.44 200 ARG A O 1
ATOM 1586 N N . ASP A 1 201 ? 12.722 -19.906 -10.203 1.00 69.44 201 ASP A N 1
ATOM 1587 C CA . ASP A 1 201 ? 13.331 -20.781 -9.198 1.00 69.44 201 ASP A CA 1
ATOM 1588 C C . ASP A 1 201 ? 12.984 -22.259 -9.443 1.00 69.44 201 ASP A C 1
ATOM 1590 O O . ASP A 1 201 ? 13.869 -23.111 -9.349 1.00 69.44 201 ASP A O 1
ATOM 1594 N N . GLU A 1 202 ? 11.764 -22.561 -9.896 1.00 71.44 202 GLU A N 1
ATOM 1595 C CA . GLU A 1 202 ? 11.362 -23.898 -10.356 1.00 71.44 202 GLU A CA 1
ATOM 1596 C C . GLU A 1 202 ? 12.132 -24.355 -11.602 1.00 71.44 202 GLU A C 1
ATOM 1598 O O . GLU A 1 202 ? 12.584 -25.499 -11.693 1.00 71.44 202 GLU A O 1
ATOM 1603 N N . ALA A 1 203 ? 12.325 -23.470 -12.584 1.00 67.50 203 ALA A N 1
ATOM 1604 C CA . ALA A 1 203 ? 13.143 -23.789 -13.753 1.00 67.50 203 ALA A CA 1
ATOM 1605 C C . ALA A 1 203 ? 14.598 -24.089 -13.351 1.00 67.50 203 ALA A C 1
ATOM 1607 O O . ALA A 1 203 ? 15.247 -24.967 -13.926 1.00 67.50 203 ALA A O 1
ATOM 1608 N N . ARG A 1 204 ? 15.109 -23.386 -12.332 1.00 70.62 204 ARG A N 1
ATOM 1609 C CA . ARG A 1 204 ? 16.458 -23.580 -11.799 1.00 70.62 204 ARG A CA 1
ATOM 1610 C C . ARG A 1 204 ? 16.598 -24.891 -11.023 1.00 70.62 204 ARG A C 1
ATOM 1612 O O . ARG A 1 204 ? 17.605 -25.570 -11.216 1.00 70.62 204 ARG A O 1
ATOM 1619 N N . SER A 1 205 ? 15.628 -25.264 -10.187 1.00 75.25 205 SER A N 1
ATOM 1620 C CA . SER A 1 205 ? 15.651 -26.542 -9.460 1.00 75.25 205 SER A CA 1
ATOM 1621 C C . SER A 1 205 ? 15.567 -27.731 -10.417 1.00 75.25 205 SER A C 1
ATOM 1623 O O . SER A 1 205 ? 16.404 -28.626 -10.332 1.00 75.25 205 SER A O 1
ATOM 1625 N N . ARG A 1 206 ? 14.681 -27.684 -11.423 1.00 73.50 206 ARG A N 1
ATOM 1626 C CA . ARG A 1 206 ? 14.594 -28.715 -12.476 1.00 73.50 206 ARG A CA 1
ATOM 1627 C C . ARG A 1 206 ? 15.898 -28.867 -13.260 1.00 73.50 206 ARG A C 1
ATOM 1629 O O . ARG A 1 206 ? 16.316 -29.984 -13.555 1.00 73.50 206 ARG A O 1
ATOM 1636 N N . ALA A 1 207 ? 16.567 -27.759 -13.583 1.00 62.81 207 ALA A N 1
ATOM 1637 C CA . ALA A 1 207 ? 17.873 -27.799 -14.241 1.00 62.81 207 ALA A CA 1
ATOM 1638 C C . ALA A 1 207 ? 18.958 -28.422 -13.341 1.00 62.81 207 ALA A C 1
ATOM 1640 O O . ALA A 1 207 ? 19.817 -29.157 -13.828 1.00 62.81 207 ALA A O 1
ATOM 1641 N N . GLN A 1 208 ? 18.909 -28.164 -12.031 1.00 68.00 208 GLN A N 1
ATOM 1642 C CA . GLN A 1 208 ? 19.834 -28.729 -11.046 1.00 68.00 208 GLN A CA 1
ATOM 1643 C C . GLN A 1 208 ? 19.600 -30.235 -10.828 1.00 68.00 208 GLN A C 1
ATOM 1645 O O . GLN A 1 208 ? 20.559 -31.002 -10.776 1.00 68.00 208 GLN A O 1
ATOM 1650 N N . GLU A 1 209 ? 18.344 -30.676 -10.753 1.00 61.53 209 GLU A N 1
ATOM 1651 C CA . GLU A 1 209 ? 17.963 -32.092 -10.654 1.00 61.53 209 GLU A CA 1
ATOM 1652 C C . GLU A 1 209 ? 18.379 -32.875 -11.895 1.00 61.53 209 GLU A C 1
ATOM 1654 O O . GLU A 1 209 ? 18.979 -33.942 -11.776 1.00 61.53 209 GLU A O 1
ATOM 1659 N N . GLN A 1 210 ? 18.147 -32.319 -13.088 1.00 60.25 210 GLN A N 1
ATOM 1660 C CA . GLN A 1 210 ? 18.655 -32.914 -14.320 1.00 60.25 210 GLN A CA 1
ATOM 1661 C C . GLN A 1 210 ? 20.182 -33.002 -14.280 1.00 60.25 210 GLN A C 1
ATOM 1663 O O . GLN A 1 210 ? 20.722 -34.069 -14.549 1.00 60.25 210 GLN A O 1
ATOM 1668 N N . ALA A 1 211 ? 20.891 -31.939 -13.888 1.00 54.44 211 ALA A N 1
ATOM 1669 C CA . ALA A 1 211 ? 22.352 -31.957 -13.772 1.00 54.44 211 ALA A CA 1
ATOM 1670 C C . ALA A 1 211 ? 22.872 -33.022 -12.783 1.00 54.44 211 ALA A C 1
ATOM 1672 O O . ALA A 1 211 ? 23.892 -33.656 -13.056 1.00 54.44 211 ALA A O 1
ATOM 1673 N N . ASN A 1 212 ? 22.163 -33.266 -11.677 1.00 57.62 212 ASN A N 1
ATOM 1674 C CA . ASN A 1 212 ? 22.477 -34.343 -10.735 1.00 57.62 212 ASN A CA 1
ATOM 1675 C C . ASN A 1 212 ? 22.176 -35.733 -11.330 1.00 57.62 212 ASN A C 1
ATOM 1677 O O . ASN A 1 212 ? 23.009 -36.627 -11.223 1.00 57.62 212 ASN A O 1
ATOM 1681 N N . ALA A 1 213 ? 21.069 -35.894 -12.063 1.00 53.56 213 ALA A N 1
ATOM 1682 C CA . ALA A 1 213 ? 20.738 -37.132 -12.776 1.00 53.56 213 ALA A CA 1
ATOM 1683 C C . ALA A 1 213 ? 21.733 -37.459 -13.912 1.00 53.56 213 ALA A C 1
ATOM 1685 O O . ALA A 1 213 ? 22.032 -38.628 -14.165 1.00 53.56 213 ALA A O 1
ATOM 1686 N N . TRP A 1 214 ? 22.292 -36.439 -14.576 1.00 45.38 214 TRP A N 1
ATOM 1687 C CA . TRP A 1 214 ? 23.423 -36.586 -15.502 1.00 45.38 214 TRP A CA 1
ATOM 1688 C C . TRP A 1 214 ? 24.707 -37.013 -14.769 1.00 45.38 214 TRP A C 1
ATOM 1690 O O . TRP A 1 214 ? 25.493 -37.778 -15.324 1.00 45.38 214 TRP A O 1
ATOM 1700 N N . ARG A 1 215 ? 24.908 -36.576 -13.517 1.00 48.41 215 ARG A N 1
ATOM 1701 C CA . ARG A 1 215 ? 26.048 -36.948 -12.659 1.00 48.41 215 ARG A CA 1
ATOM 1702 C C . ARG A 1 215 ? 25.984 -38.404 -12.182 1.00 48.41 215 ARG A C 1
ATOM 1704 O O . ARG A 1 215 ? 26.991 -39.102 -12.273 1.00 48.41 215 ARG A O 1
ATOM 1711 N N . ASP A 1 216 ? 24.810 -38.876 -11.770 1.00 48.28 216 ASP A N 1
ATOM 1712 C CA . ASP A 1 216 ? 24.610 -40.257 -11.307 1.00 48.28 216 ASP A CA 1
ATOM 1713 C C . ASP A 1 216 ? 24.675 -41.267 -12.465 1.00 48.28 216 ASP A C 1
ATOM 1715 O O . ASP A 1 216 ? 25.277 -42.336 -12.338 1.00 48.28 216 ASP A O 1
ATOM 1719 N N . LYS A 1 217 ? 24.167 -40.900 -13.654 1.00 46.94 217 LYS A N 1
ATOM 1720 C CA . LYS A 1 217 ? 24.364 -41.701 -14.878 1.00 46.94 217 LYS A CA 1
ATOM 1721 C C . LYS A 1 217 ? 25.813 -41.695 -15.376 1.00 46.94 217 LYS A C 1
ATOM 1723 O O . LYS A 1 217 ? 26.241 -42.680 -15.971 1.00 46.94 217 LYS A O 1
ATOM 1728 N N . ALA A 1 218 ? 26.584 -40.640 -15.105 1.00 44.34 218 ALA A N 1
ATOM 1729 C CA . ALA A 1 218 ? 28.005 -40.580 -15.448 1.00 44.34 218 ALA A CA 1
ATOM 1730 C C . ALA A 1 218 ? 28.900 -41.431 -14.520 1.00 44.34 218 ALA A C 1
ATOM 1732 O O . ALA A 1 218 ? 30.005 -41.794 -14.918 1.00 44.34 218 ALA A O 1
ATOM 1733 N N . GLN A 1 219 ? 28.439 -41.802 -13.318 1.00 46.06 219 GLN A N 1
ATOM 1734 C CA . GLN A 1 219 ? 29.193 -42.670 -12.399 1.00 46.06 219 GLN A CA 1
ATOM 1735 C C . GLN A 1 219 ? 28.952 -44.174 -12.612 1.00 46.06 219 GLN A C 1
ATOM 1737 O O . GLN A 1 219 ? 29.833 -44.972 -12.301 1.00 46.06 219 GLN A O 1
ATOM 1742 N N . GLN A 1 220 ? 27.827 -44.585 -13.208 1.00 43.19 220 GLN A N 1
ATOM 1743 C CA . GLN A 1 220 ? 27.545 -46.004 -13.499 1.00 43.19 220 GLN A CA 1
ATOM 1744 C C . GLN A 1 220 ? 28.089 -46.501 -14.849 1.00 43.19 220 GLN A C 1
ATOM 1746 O O . GLN A 1 220 ? 27.930 -47.673 -15.184 1.00 43.19 220 GLN A O 1
ATOM 1751 N N . GLN A 1 221 ? 28.798 -45.655 -15.601 1.00 40.25 221 GLN A N 1
ATOM 1752 C CA . GLN A 1 221 ? 29.447 -46.029 -16.860 1.00 40.25 221 GLN A CA 1
ATOM 1753 C C . GLN A 1 221 ? 30.976 -45.877 -16.785 1.00 40.25 221 GLN A C 1
ATOM 1755 O O . GLN A 1 221 ? 31.619 -45.387 -17.704 1.00 40.25 221 GLN A O 1
ATOM 1760 N N . TYR A 1 222 ? 31.572 -46.335 -15.680 1.00 34.97 222 TYR A N 1
ATOM 1761 C CA . TYR A 1 222 ? 33.008 -46.618 -15.575 1.00 34.97 222 TYR A CA 1
ATOM 1762 C C . TYR A 1 222 ? 33.239 -48.129 -15.489 1.00 34.97 222 TYR A C 1
ATOM 1764 O O . TYR A 1 222 ? 33.693 -48.681 -14.494 1.00 34.97 222 TYR A O 1
ATOM 1772 N N . THR A 1 223 ? 32.933 -48.828 -16.573 1.00 41.66 223 THR A N 1
ATOM 1773 C CA . THR A 1 223 ? 33.608 -50.085 -16.894 1.00 41.66 223 THR A CA 1
ATOM 1774 C C . THR A 1 223 ? 33.750 -50.149 -18.405 1.00 41.66 223 THR A C 1
ATOM 1776 O O . THR A 1 223 ? 32.763 -50.178 -19.134 1.00 41.66 223 THR A O 1
ATOM 1779 N N . ARG A 1 224 ? 35.016 -50.177 -18.846 1.00 40.72 224 ARG A N 1
ATOM 1780 C CA . ARG A 1 224 ? 35.500 -50.321 -20.231 1.00 40.72 224 ARG A CA 1
ATOM 1781 C C . ARG A 1 224 ? 35.623 -49.020 -21.048 1.00 40.72 224 ARG A C 1
ATOM 1783 O O . ARG A 1 224 ? 34.832 -48.726 -21.935 1.00 40.72 224 ARG A O 1
ATOM 1790 N N . ALA A 1 225 ? 36.701 -48.278 -20.789 1.00 33.16 225 ALA A N 1
ATOM 1791 C CA . ALA A 1 225 ? 37.188 -47.232 -21.689 1.00 33.16 225 ALA A CA 1
ATOM 1792 C C . ALA A 1 225 ? 37.825 -47.850 -22.956 1.00 33.16 225 ALA A C 1
ATOM 1794 O O . ALA A 1 225 ? 38.673 -48.737 -22.825 1.00 33.16 225 ALA A O 1
ATOM 1795 N N . PRO A 1 226 ? 37.493 -47.382 -24.173 1.00 39.12 226 PRO A N 1
ATOM 1796 C CA . PRO A 1 226 ? 38.355 -47.533 -25.339 1.00 39.12 226 PRO A CA 1
ATOM 1797 C C . PRO A 1 226 ? 39.478 -46.489 -25.270 1.00 39.12 226 PRO A C 1
ATOM 1799 O O . PRO A 1 226 ? 39.243 -45.336 -24.907 1.00 39.12 226 PRO A O 1
ATOM 1802 N N . GLN A 1 227 ? 40.702 -46.881 -25.623 1.00 44.78 227 GLN A N 1
ATOM 1803 C CA . GLN A 1 227 ? 41.847 -45.973 -25.701 1.00 44.78 227 GLN A CA 1
ATOM 1804 C C . GLN A 1 227 ? 41.565 -44.826 -26.686 1.00 44.78 227 GLN A C 1
ATOM 1806 O O . GLN A 1 227 ? 41.448 -45.036 -27.892 1.00 44.78 227 GLN A O 1
ATOM 1811 N N . TYR A 1 228 ? 41.464 -43.606 -26.158 1.00 52.78 228 TYR A N 1
ATOM 1812 C CA . TYR A 1 228 ? 41.368 -42.372 -26.933 1.00 52.78 228 TYR A CA 1
ATOM 1813 C C . TYR A 1 228 ? 42.738 -42.121 -27.581 1.00 52.78 228 TYR A C 1
ATOM 1815 O O . TYR A 1 228 ? 43.710 -41.854 -26.875 1.00 52.78 228 TYR A O 1
ATOM 1823 N N . SER A 1 229 ? 42.859 -42.282 -28.903 1.00 68.62 229 SER A N 1
ATOM 1824 C CA . SER A 1 229 ? 44.175 -42.244 -29.560 1.00 68.62 229 SER A CA 1
ATOM 1825 C C . SER A 1 229 ? 44.796 -40.841 -29.503 1.00 68.62 229 SER A C 1
ATOM 1827 O O . SER A 1 229 ? 44.107 -39.836 -29.696 1.00 68.62 229 SER A O 1
ATOM 1829 N N . ASP A 1 230 ? 46.114 -40.748 -29.306 1.00 65.44 230 ASP A N 1
ATOM 1830 C CA . ASP A 1 230 ? 46.825 -39.459 -29.232 1.00 65.44 230 ASP A CA 1
ATOM 1831 C C . ASP A 1 230 ? 46.646 -38.601 -30.497 1.00 65.44 230 ASP A C 1
ATOM 1833 O O . ASP A 1 230 ? 46.593 -37.371 -30.432 1.00 65.44 230 ASP A O 1
ATOM 1837 N N . LYS A 1 231 ? 46.425 -39.242 -31.652 1.00 72.81 231 LYS A N 1
ATOM 1838 C CA . LYS A 1 231 ? 46.104 -38.572 -32.921 1.00 72.81 231 LYS A CA 1
ATOM 1839 C C . LYS A 1 231 ? 44.754 -37.841 -32.881 1.00 72.81 231 LYS A C 1
ATOM 1841 O O . LYS A 1 231 ? 44.628 -36.759 -33.457 1.00 72.81 231 LYS A O 1
ATOM 1846 N N . GLN A 1 232 ? 43.752 -38.397 -32.198 1.00 77.69 232 GLN A N 1
ATOM 1847 C CA . GLN A 1 232 ? 42.452 -37.743 -32.009 1.00 77.69 232 GLN A CA 1
ATOM 1848 C C . GLN A 1 232 ? 42.571 -36.562 -31.042 1.00 77.69 232 GLN A C 1
ATOM 1850 O O . GLN A 1 232 ? 42.086 -35.480 -31.362 1.00 77.69 232 GLN A O 1
ATOM 1855 N N . ARG A 1 233 ? 43.327 -36.718 -29.943 1.00 77.19 233 ARG A N 1
ATOM 1856 C CA . ARG A 1 233 ? 43.600 -35.633 -28.976 1.00 77.19 233 ARG A CA 1
ATOM 1857 C C . ARG A 1 233 ? 44.267 -34.427 -29.637 1.00 77.19 233 ARG A C 1
ATOM 1859 O O . ARG A 1 233 ? 43.856 -33.291 -29.412 1.00 77.19 233 ARG A O 1
ATOM 1866 N N . LEU A 1 234 ? 45.256 -34.671 -30.497 1.00 82.81 234 LEU A N 1
ATOM 1867 C CA . LEU A 1 234 ? 45.940 -33.610 -31.234 1.00 82.81 234 LEU A CA 1
ATOM 1868 C C . LEU A 1 234 ? 45.019 -32.932 -32.263 1.00 82.81 234 LEU A C 1
ATOM 1870 O O . LEU A 1 234 ? 45.044 -31.712 -32.415 1.00 82.81 234 LEU A O 1
ATOM 1874 N N . THR A 1 235 ? 44.179 -33.708 -32.953 1.00 85.31 235 THR A N 1
ATOM 1875 C CA . THR A 1 235 ? 43.209 -33.164 -33.918 1.00 85.31 235 THR A CA 1
ATOM 1876 C C . THR A 1 235 ? 42.187 -32.260 -33.226 1.00 85.31 235 THR A C 1
ATOM 1878 O O . THR A 1 235 ? 41.875 -31.182 -33.732 1.00 85.31 235 THR A O 1
ATOM 1881 N N . ASP A 1 236 ? 41.698 -32.664 -32.055 1.00 82.25 236 ASP A N 1
ATOM 1882 C CA . ASP A 1 236 ? 40.748 -31.883 -31.263 1.00 82.25 236 ASP A CA 1
ATOM 1883 C C . ASP A 1 236 ? 41.386 -30.586 -30.740 1.00 82.25 236 ASP A C 1
ATOM 1885 O O . ASP A 1 236 ? 40.761 -29.528 -30.813 1.00 82.25 236 ASP A O 1
ATOM 1889 N N . ALA A 1 237 ? 42.659 -30.619 -30.330 1.00 84.38 237 ALA A N 1
ATOM 1890 C CA . ALA A 1 237 ? 43.394 -29.424 -29.915 1.00 84.38 237 ALA A CA 1
ATOM 1891 C C . ALA A 1 237 ? 43.487 -28.362 -31.030 1.00 84.38 237 ALA A C 1
ATOM 1893 O O . ALA A 1 237 ? 43.271 -27.174 -30.777 1.00 84.38 237 ALA A O 1
ATOM 1894 N N . TYR A 1 238 ? 43.737 -28.772 -32.281 1.00 89.25 238 TYR A N 1
ATOM 1895 C CA . TYR A 1 238 ? 43.744 -27.852 -33.428 1.00 89.25 238 TYR A CA 1
ATOM 1896 C C . TYR A 1 238 ? 42.365 -27.227 -33.683 1.00 89.25 238 TYR A C 1
ATOM 1898 O O . TYR A 1 238 ? 42.271 -26.035 -33.988 1.00 89.25 238 TYR A O 1
ATOM 1906 N N . ARG A 1 239 ? 41.286 -27.997 -33.494 1.00 89.19 239 ARG A N 1
ATOM 1907 C CA . ARG A 1 239 ? 39.912 -27.483 -33.610 1.00 89.19 239 ARG A CA 1
ATOM 1908 C C . ARG A 1 239 ? 39.560 -26.507 -32.489 1.00 89.19 239 ARG A C 1
ATOM 1910 O O . ARG A 1 239 ? 38.938 -25.490 -32.776 1.00 89.19 239 ARG A O 1
ATOM 1917 N N . ILE A 1 240 ? 39.984 -26.772 -31.249 1.00 83.31 240 ILE A N 1
ATOM 1918 C CA . ILE A 1 240 ? 39.756 -25.881 -30.095 1.00 83.31 240 ILE A CA 1
ATOM 1919 C C . ILE A 1 240 ? 40.379 -24.500 -30.338 1.00 83.31 240 ILE A C 1
ATOM 1921 O O . ILE A 1 240 ? 39.762 -23.484 -30.029 1.00 83.31 240 ILE A O 1
ATOM 1925 N N . LEU A 1 241 ? 41.568 -24.447 -30.944 1.00 87.50 241 LEU A N 1
ATOM 1926 C CA . LEU A 1 241 ? 42.221 -23.186 -31.317 1.00 87.50 241 LEU A CA 1
ATOM 1927 C C . LEU A 1 241 ? 41.759 -22.625 -32.671 1.00 87.50 241 LEU A C 1
ATOM 1929 O O . LEU A 1 241 ? 42.251 -21.577 -33.089 1.00 87.50 241 LEU A O 1
ATOM 1933 N N . ASN A 1 242 ? 40.833 -23.310 -33.349 1.00 87.50 242 ASN A N 1
ATOM 1934 C CA . ASN A 1 242 ? 40.343 -22.998 -34.689 1.00 87.50 242 ASN A CA 1
ATOM 1935 C C . ASN A 1 242 ? 41.481 -22.717 -35.688 1.00 87.50 242 ASN A C 1
ATOM 1937 O O . ASN A 1 242 ? 41.500 -21.697 -36.382 1.00 87.50 242 ASN A O 1
ATOM 1941 N N . VAL A 1 243 ? 42.473 -23.606 -35.715 1.00 90.56 243 VAL A N 1
ATOM 1942 C CA . VAL A 1 243 ? 43.660 -23.469 -36.558 1.00 90.56 243 VAL A CA 1
ATOM 1943 C C . VAL A 1 243 ? 43.911 -24.771 -37.315 1.00 90.56 243 VAL A C 1
ATOM 1945 O O . VAL A 1 243 ? 43.690 -25.861 -36.794 1.00 90.56 243 VAL A O 1
ATOM 1948 N N . ALA A 1 244 ? 44.364 -24.673 -38.564 1.00 88.25 244 ALA A N 1
ATOM 1949 C CA . ALA A 1 244 ? 44.688 -25.858 -39.352 1.00 88.25 244 ALA A CA 1
ATOM 1950 C C . ALA A 1 244 ? 45.909 -26.591 -38.754 1.00 88.25 244 ALA A C 1
ATOM 1952 O O . ALA A 1 244 ? 46.843 -25.924 -38.302 1.00 88.25 244 ALA A O 1
ATOM 1953 N N . PRO A 1 245 ? 45.986 -27.935 -38.818 1.00 86.50 245 PRO A N 1
ATOM 1954 C CA . PRO A 1 245 ? 47.162 -28.681 -38.354 1.00 86.50 245 PRO A CA 1
ATOM 1955 C C . PRO A 1 245 ? 48.479 -28.242 -39.013 1.00 86.50 245 PRO A C 1
ATOM 1957 O O . PRO A 1 245 ? 49.543 -28.367 -38.410 1.00 86.50 245 PRO A O 1
ATOM 1960 N N . THR A 1 246 ? 48.395 -27.681 -40.223 1.00 87.75 246 THR A N 1
ATOM 1961 C CA . THR A 1 246 ? 49.505 -27.144 -41.023 1.00 87.75 246 THR A CA 1
ATOM 1962 C C . THR A 1 246 ? 49.868 -25.688 -40.712 1.00 87.75 246 THR A C 1
ATOM 1964 O O . THR A 1 246 ? 50.768 -25.141 -41.343 1.00 87.75 246 THR A O 1
ATOM 1967 N N . ALA A 1 247 ? 49.186 -25.031 -39.768 1.00 86.94 247 ALA A N 1
ATOM 1968 C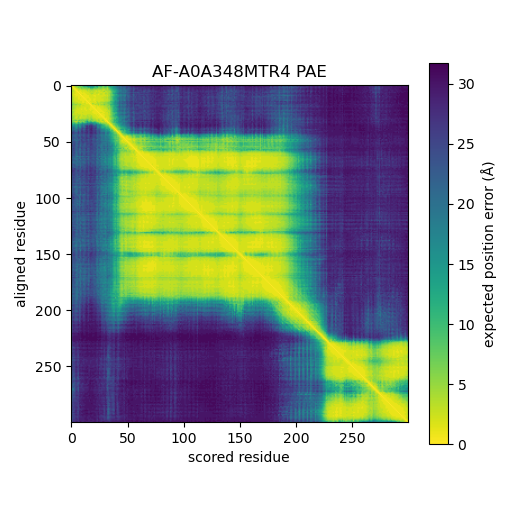 CA . ALA A 1 247 ? 49.440 -23.630 -39.438 1.00 86.94 247 ALA A CA 1
ATOM 1969 C C . ALA A 1 247 ? 50.847 -23.425 -38.851 1.00 86.94 247 ALA A C 1
ATOM 1971 O O . ALA A 1 247 ? 51.284 -24.206 -38.000 1.00 86.94 247 ALA A O 1
ATOM 1972 N N . ASP A 1 248 ? 51.523 -22.348 -39.254 1.00 88.25 248 ASP A N 1
ATOM 1973 C CA . ASP A 1 248 ? 52.828 -21.952 -38.718 1.00 88.25 248 ASP A CA 1
ATOM 1974 C C . ASP A 1 248 ? 52.729 -21.472 -37.254 1.00 88.25 248 ASP A C 1
ATOM 1976 O O . ASP A 1 248 ? 51.650 -21.167 -36.734 1.00 88.25 248 ASP A O 1
ATOM 1980 N N . GLU A 1 249 ? 53.864 -21.414 -36.549 1.00 84.94 249 GLU A N 1
ATOM 1981 C CA . GLU A 1 249 ? 53.896 -21.060 -35.119 1.00 84.94 249 GLU A CA 1
ATOM 1982 C C . GLU A 1 249 ? 53.324 -19.658 -34.857 1.00 84.94 249 GLU A C 1
ATOM 1984 O O . GLU A 1 249 ? 52.625 -19.422 -33.866 1.00 84.94 249 GLU A O 1
ATOM 1989 N N . LYS A 1 250 ? 53.557 -18.724 -35.785 1.00 88.56 250 LYS A N 1
ATOM 1990 C CA . LYS A 1 250 ? 53.031 -17.360 -35.707 1.00 88.56 250 LYS A CA 1
ATOM 1991 C C . LYS A 1 250 ? 51.502 -17.351 -35.756 1.00 88.56 250 LYS A C 1
ATOM 1993 O O . LYS A 1 250 ? 50.880 -16.646 -34.955 1.00 88.56 250 LYS A O 1
ATOM 1998 N N . THR A 1 251 ? 50.892 -18.143 -36.639 1.00 89.12 251 THR A N 1
ATOM 1999 C CA . THR A 1 251 ? 49.432 -18.279 -36.725 1.00 89.12 251 THR A CA 1
ATOM 2000 C C . THR A 1 251 ? 48.867 -19.000 -35.506 1.00 89.12 251 THR A C 1
ATOM 2002 O O . THR A 1 251 ? 47.886 -18.522 -34.937 1.00 89.12 251 THR A O 1
ATOM 2005 N N . LEU A 1 252 ? 49.519 -20.064 -35.025 1.00 89.38 252 LEU A N 1
ATOM 2006 C CA . LEU A 1 252 ? 49.115 -20.785 -33.812 1.00 89.38 252 LEU A CA 1
ATOM 2007 C C . LEU A 1 252 ? 49.119 -19.874 -32.571 1.00 89.38 252 LEU A C 1
ATOM 2009 O O . LEU A 1 252 ? 48.133 -19.804 -31.839 1.00 89.38 252 LEU A O 1
ATOM 2013 N N . LYS A 1 253 ? 50.195 -19.109 -32.356 1.00 88.75 253 LYS A N 1
ATOM 2014 C CA . LYS A 1 253 ? 50.316 -18.175 -31.223 1.00 88.75 253 LYS A CA 1
ATOM 2015 C C . LYS A 1 253 ? 49.304 -17.034 -31.311 1.00 88.75 253 LYS A C 1
ATOM 2017 O O . LYS A 1 253 ? 48.792 -16.577 -30.286 1.00 88.75 253 LYS A O 1
ATOM 2022 N N . ARG A 1 254 ? 48.999 -16.561 -32.524 1.00 90.56 254 ARG A N 1
ATOM 2023 C CA . ARG A 1 254 ? 47.956 -15.552 -32.758 1.00 90.56 254 ARG A CA 1
ATOM 2024 C C . ARG A 1 254 ? 46.564 -16.113 -32.465 1.00 90.56 254 ARG A C 1
ATOM 2026 O O . ARG A 1 254 ? 45.783 -15.423 -31.815 1.00 90.56 254 ARG A O 1
ATOM 2033 N N . ALA A 1 255 ? 46.278 -17.339 -32.898 1.00 89.44 255 ALA A N 1
ATOM 2034 C CA . ALA A 1 255 ? 45.019 -18.032 -32.640 1.00 89.44 255 ALA A CA 1
ATOM 2035 C C . ALA A 1 255 ? 44.814 -18.289 -31.140 1.00 89.44 255 ALA A C 1
ATOM 2037 O O . ALA A 1 255 ? 43.770 -17.928 -30.608 1.00 89.44 255 ALA A O 1
ATOM 2038 N N . TYR A 1 256 ? 45.846 -18.764 -30.435 1.00 89.94 256 TYR A N 1
ATOM 2039 C CA . TYR A 1 256 ? 45.832 -18.926 -28.978 1.00 89.94 256 TYR A CA 1
ATOM 2040 C C . TYR A 1 256 ? 45.523 -17.615 -28.248 1.00 89.94 256 TYR A C 1
ATOM 2042 O O . TYR A 1 256 ? 44.595 -17.552 -27.445 1.00 89.94 256 TYR A O 1
ATOM 2050 N N . LYS A 1 257 ? 46.247 -16.533 -28.566 1.00 89.25 257 LYS A N 1
ATOM 2051 C CA . LYS A 1 257 ? 45.992 -15.215 -27.963 1.00 89.25 257 LYS A CA 1
ATOM 2052 C C . LYS A 1 257 ? 44.581 -14.716 -28.257 1.00 89.25 257 LYS A C 1
ATOM 2054 O O . LYS A 1 257 ? 43.964 -14.121 -27.381 1.00 89.25 257 LYS A O 1
ATOM 2059 N N . LYS A 1 258 ? 44.079 -14.938 -29.474 1.00 88.19 258 LYS A N 1
ATOM 2060 C CA . LYS A 1 258 ? 42.724 -14.548 -29.873 1.00 88.19 258 LYS A CA 1
ATOM 2061 C C . LYS A 1 258 ? 41.671 -15.333 -29.084 1.00 88.19 258 LYS A C 1
ATOM 2063 O O . LYS A 1 258 ? 40.838 -14.701 -28.446 1.00 88.19 258 LYS A O 1
ATOM 2068 N N . ALA A 1 259 ? 41.767 -16.660 -29.057 1.00 84.38 259 ALA A N 1
ATOM 2069 C CA . ALA A 1 259 ? 40.846 -17.535 -28.336 1.00 84.38 259 ALA A CA 1
ATOM 2070 C C . ALA A 1 259 ? 40.860 -17.250 -26.824 1.00 84.38 259 ALA A C 1
ATOM 2072 O O . ALA A 1 259 ? 39.811 -17.069 -26.210 1.00 84.38 259 ALA A O 1
ATOM 2073 N N . MET A 1 260 ? 42.047 -17.096 -26.229 1.00 81.62 260 MET A N 1
ATOM 2074 C CA . MET A 1 260 ? 42.179 -16.754 -24.812 1.00 81.62 260 MET A CA 1
ATOM 2075 C C . MET A 1 260 ? 41.558 -15.389 -24.503 1.00 81.62 260 MET A C 1
ATOM 2077 O O . MET A 1 260 ? 40.883 -15.221 -23.498 1.00 81.62 260 MET A O 1
ATOM 2081 N N . ASN A 1 261 ? 41.738 -14.410 -25.388 1.00 82.56 261 ASN A N 1
ATOM 2082 C CA . ASN A 1 261 ? 41.180 -13.071 -25.237 1.00 82.56 261 ASN A CA 1
ATOM 2083 C C . ASN A 1 261 ? 39.649 -13.019 -25.416 1.00 82.56 261 ASN A C 1
ATOM 2085 O O . ASN A 1 261 ? 38.998 -12.158 -24.825 1.00 82.56 261 ASN A O 1
ATOM 2089 N N . GLU A 1 262 ? 39.076 -13.915 -26.222 1.00 78.38 262 GLU A N 1
ATOM 2090 C CA . GLU A 1 262 ? 37.625 -14.064 -26.411 1.00 78.38 262 GLU A CA 1
ATOM 2091 C C . GLU A 1 262 ? 36.949 -14.725 -25.200 1.00 78.38 262 GLU A C 1
ATOM 2093 O O . GLU A 1 262 ? 35.809 -14.390 -24.876 1.00 78.38 262 GLU A O 1
ATOM 2098 N N . HIS A 1 263 ? 37.674 -15.596 -24.494 1.00 71.12 263 HIS A N 1
ATOM 2099 C CA . HIS A 1 263 ? 37.165 -16.366 -23.358 1.00 71.12 263 HIS A CA 1
ATOM 2100 C C . HIS A 1 263 ? 37.779 -15.968 -22.004 1.00 71.12 263 HIS A C 1
ATOM 2102 O O . HIS A 1 263 ? 37.553 -16.653 -21.009 1.00 71.12 263 HIS A O 1
ATOM 2108 N N . HIS A 1 264 ? 38.519 -14.852 -21.926 1.00 68.56 264 HIS A N 1
ATOM 2109 C CA . HIS A 1 264 ? 39.142 -14.431 -20.670 1.00 68.56 264 HIS A CA 1
ATOM 2110 C C . HIS A 1 264 ? 38.088 -13.934 -19.667 1.00 68.56 264 HIS A C 1
ATOM 2112 O O . HIS A 1 264 ? 37.310 -13.029 -20.005 1.00 68.56 264 HIS A O 1
ATOM 2118 N N . PRO A 1 265 ? 38.097 -14.427 -18.415 1.00 57.97 265 PRO A N 1
ATOM 2119 C CA . PRO A 1 265 ? 37.117 -14.038 -17.402 1.00 57.97 265 PRO A CA 1
ATOM 2120 C C . PRO A 1 265 ? 37.078 -12.516 -17.156 1.00 57.97 265 PRO A C 1
ATOM 2122 O O . PRO A 1 265 ? 35.991 -11.940 -17.136 1.00 57.97 265 PRO A O 1
ATOM 2125 N N . ASP A 1 266 ? 38.228 -11.828 -17.104 1.00 61.34 266 ASP A N 1
ATOM 2126 C CA . ASP A 1 266 ? 38.291 -10.366 -16.869 1.00 61.34 266 ASP A CA 1
ATOM 2127 C C . ASP A 1 266 ? 37.620 -9.509 -17.953 1.00 61.34 266 ASP A C 1
ATOM 2129 O O . ASP A 1 266 ? 37.033 -8.467 -17.655 1.00 61.34 266 ASP A O 1
ATOM 2133 N N . LYS A 1 267 ? 37.643 -9.932 -19.225 1.00 61.00 267 LY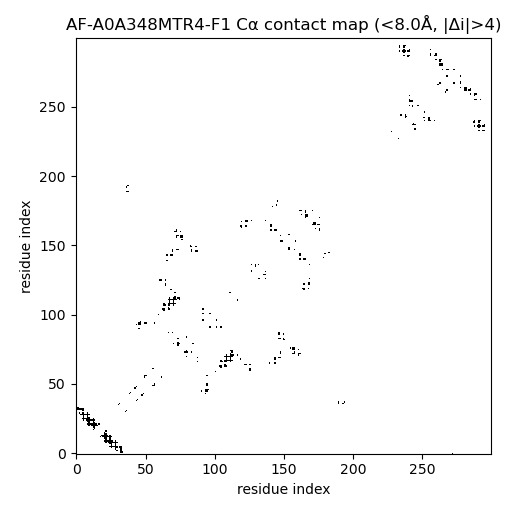S A N 1
ATOM 2134 C CA . LYS A 1 267 ? 36.974 -9.175 -20.301 1.00 61.00 267 LYS A CA 1
ATOM 2135 C C . LYS A 1 267 ? 35.465 -9.368 -20.305 1.00 61.00 267 LYS A C 1
ATOM 2137 O O . LYS A 1 267 ? 34.734 -8.493 -20.768 1.00 61.00 267 LYS A O 1
ATOM 2142 N N . LEU A 1 268 ? 34.998 -10.495 -19.783 1.00 56.41 268 LEU A N 1
ATOM 2143 C CA . LEU A 1 268 ? 33.577 -10.788 -19.635 1.00 56.41 268 LEU A CA 1
ATOM 2144 C C . LEU A 1 268 ? 32.998 -10.097 -18.390 1.00 56.41 268 LEU A C 1
ATOM 2146 O O . LEU A 1 268 ? 31.847 -9.658 -18.430 1.00 56.41 268 LEU A O 1
ATOM 2150 N N . ILE A 1 269 ? 33.826 -9.874 -17.359 1.00 53.78 269 ILE A N 1
ATOM 2151 C CA . ILE A 1 269 ? 33.528 -9.000 -16.212 1.00 53.78 269 ILE A CA 1
ATOM 2152 C C . ILE A 1 269 ? 33.268 -7.559 -16.680 1.00 53.78 269 ILE A C 1
ATOM 2154 O O . ILE A 1 269 ? 32.242 -6.978 -16.327 1.00 53.78 269 ILE A O 1
ATOM 2158 N N . ALA A 1 270 ? 34.121 -7.008 -17.553 1.00 55.84 270 ALA A N 1
ATOM 2159 C CA . ALA A 1 270 ? 33.939 -5.660 -18.111 1.00 55.84 270 ALA A CA 1
ATOM 2160 C C . ALA A 1 270 ? 32.656 -5.503 -18.960 1.00 55.84 270 ALA A C 1
ATOM 2162 O O . ALA A 1 270 ? 32.160 -4.391 -19.130 1.00 55.84 270 ALA A O 1
ATOM 2163 N N . LYS A 1 271 ? 32.097 -6.611 -19.470 1.00 58.22 271 LYS A N 1
ATOM 2164 C CA . LYS A 1 271 ? 30.841 -6.651 -20.243 1.00 58.22 271 LYS A CA 1
ATOM 2165 C C . LYS A 1 271 ? 29.596 -6.975 -19.402 1.00 58.22 271 LYS A C 1
ATOM 2167 O O . LYS A 1 271 ? 28.501 -7.026 -19.954 1.00 58.22 271 LYS A O 1
ATOM 2172 N N . GLY A 1 272 ? 29.733 -7.168 -18.087 1.00 50.69 272 GLY A N 1
ATOM 2173 C CA . GLY A 1 272 ? 28.603 -7.330 -17.163 1.00 50.69 272 GLY A CA 1
ATOM 2174 C C . GLY A 1 272 ? 27.828 -8.648 -17.291 1.00 50.69 272 GLY A C 1
ATOM 2175 O O . GLY A 1 272 ? 26.631 -8.673 -17.005 1.00 50.69 272 GLY A O 1
ATOM 2176 N N . LEU A 1 273 ? 28.480 -9.729 -17.734 1.00 53.31 273 LEU A N 1
ATOM 2177 C CA . LEU A 1 273 ? 27.845 -11.038 -17.926 1.00 53.31 273 LEU A CA 1
ATOM 2178 C C . LEU A 1 273 ? 27.607 -11.785 -16.589 1.00 53.31 273 LEU A C 1
ATOM 2180 O O . LEU A 1 273 ? 28.381 -11.625 -15.645 1.00 53.31 273 LEU A O 1
ATOM 2184 N N . PRO A 1 274 ? 26.542 -12.606 -16.479 1.00 56.62 274 PRO A N 1
ATOM 2185 C CA . PRO A 1 274 ? 26.168 -13.294 -15.238 1.00 56.62 274 PRO A CA 1
ATOM 2186 C C . PRO A 1 274 ? 27.191 -14.358 -14.795 1.00 56.62 274 PRO A C 1
ATOM 2188 O O . PRO A 1 274 ? 27.882 -14.953 -15.619 1.00 56.62 274 PRO A O 1
ATOM 2191 N N . LYS A 1 275 ? 27.237 -14.670 -13.488 1.00 57.66 275 LYS A N 1
ATOM 2192 C CA . LYS A 1 275 ? 28.232 -15.576 -12.860 1.00 57.66 275 LYS A CA 1
ATOM 2193 C C . LYS A 1 275 ? 28.361 -16.961 -13.524 1.00 57.66 275 LYS A C 1
ATOM 2195 O O . LYS A 1 275 ? 29.456 -17.504 -13.587 1.00 57.66 275 LYS A O 1
ATOM 2200 N N . GLN A 1 276 ? 27.278 -17.517 -14.068 1.00 57.97 276 GLN A N 1
ATOM 2201 C CA . GLN A 1 276 ? 27.301 -18.804 -14.787 1.00 57.97 276 GLN A CA 1
ATOM 2202 C C . GLN A 1 276 ? 28.093 -18.732 -16.106 1.00 57.97 276 GLN A C 1
ATOM 2204 O O . GLN A 1 276 ? 28.778 -19.683 -16.468 1.00 57.97 276 GLN A O 1
ATOM 2209 N N . ALA A 1 277 ? 28.061 -17.588 -16.797 1.00 57.12 277 ALA A N 1
ATOM 2210 C CA . ALA A 1 277 ? 28.864 -17.360 -17.996 1.00 57.12 277 ALA A CA 1
ATOM 2211 C C . ALA A 1 277 ? 30.359 -17.204 -17.665 1.00 57.12 277 ALA A C 1
ATOM 2213 O O . ALA A 1 277 ? 31.204 -17.550 -18.487 1.00 57.12 277 ALA A O 1
ATOM 2214 N N . MET A 1 278 ? 30.692 -16.734 -16.456 1.00 60.19 278 MET A N 1
ATOM 2215 C CA . MET A 1 278 ? 32.078 -16.631 -15.986 1.00 60.19 278 MET A CA 1
ATOM 2216 C C . MET A 1 278 ? 32.702 -18.005 -15.729 1.00 60.19 278 MET A C 1
ATOM 2218 O O . MET A 1 278 ? 33.830 -18.242 -16.152 1.00 60.19 278 MET A O 1
ATOM 2222 N N . GLU A 1 279 ? 31.968 -18.922 -15.092 1.00 61.09 279 GLU A N 1
ATOM 2223 C CA . GLU A 1 279 ? 32.451 -20.294 -14.873 1.00 61.09 279 GLU A CA 1
ATOM 2224 C C . GLU A 1 279 ? 32.623 -21.050 -16.196 1.00 61.09 279 GLU A C 1
ATOM 2226 O O . GLU A 1 279 ? 33.645 -21.698 -16.412 1.00 61.09 279 GLU A O 1
ATOM 2231 N N . LEU A 1 280 ? 31.691 -20.885 -17.143 1.00 60.03 280 LEU A N 1
ATOM 2232 C CA . LEU A 1 280 ? 31.834 -21.444 -18.492 1.00 60.03 280 LEU A CA 1
ATOM 2233 C C . LEU A 1 280 ? 33.051 -20.873 -19.233 1.00 60.03 280 LEU A C 1
ATOM 2235 O O . LEU A 1 280 ? 33.769 -21.613 -19.903 1.00 60.03 280 LEU A O 1
ATOM 2239 N N . ALA A 1 281 ? 33.316 -19.573 -19.096 1.00 65.81 281 ALA A N 1
ATOM 2240 C CA . ALA A 1 281 ? 34.485 -18.940 -19.697 1.00 65.81 281 ALA A CA 1
ATOM 2241 C C . ALA A 1 281 ? 35.802 -19.410 -19.064 1.00 65.81 281 ALA A C 1
ATOM 2243 O O . ALA A 1 281 ? 36.770 -19.645 -19.781 1.00 65.81 281 ALA A O 1
ATOM 2244 N N . LYS A 1 282 ? 35.824 -19.619 -17.742 1.00 68.75 282 LYS A N 1
ATOM 2245 C CA . LYS A 1 282 ? 36.978 -20.169 -17.020 1.00 68.75 282 LYS A CA 1
ATOM 2246 C C . LYS A 1 282 ? 37.324 -21.578 -17.502 1.00 68.75 282 LYS A C 1
ATOM 2248 O O . LYS A 1 282 ? 38.486 -21.839 -17.800 1.00 68.75 282 LYS A O 1
ATOM 2253 N N . VAL A 1 283 ? 36.322 -22.448 -17.642 1.00 70.06 283 VAL A N 1
ATOM 2254 C CA . VAL A 1 283 ? 36.503 -23.804 -18.191 1.00 70.06 283 VAL A CA 1
ATOM 2255 C C . VAL A 1 283 ? 37.020 -23.736 -19.631 1.00 70.06 283 VAL A C 1
ATOM 2257 O O . VAL A 1 283 ? 38.009 -24.380 -19.965 1.00 70.06 283 VAL A O 1
ATOM 2260 N N . LYS A 1 284 ? 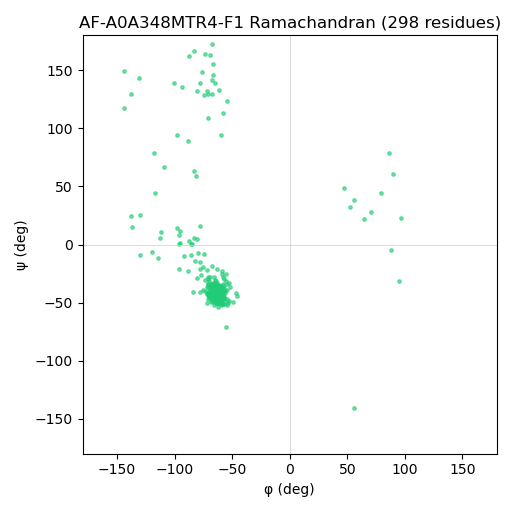36.439 -22.872 -20.474 1.00 73.06 284 LYS A N 1
ATOM 2261 C CA . LYS A 1 284 ? 36.901 -22.694 -21.861 1.00 73.06 284 LYS A CA 1
ATOM 2262 C C . LYS A 1 284 ? 38.330 -22.161 -21.963 1.00 73.06 284 LYS A C 1
ATOM 2264 O O . LYS A 1 284 ? 39.073 -22.605 -22.831 1.00 73.06 284 LYS A O 1
ATOM 2269 N N . ALA A 1 285 ? 38.737 -21.247 -21.086 1.00 76.31 285 ALA A N 1
ATOM 2270 C CA . ALA A 1 285 ? 40.109 -20.751 -21.040 1.00 76.31 285 ALA A CA 1
ATOM 2271 C C . ALA A 1 285 ? 41.109 -21.870 -20.696 1.00 76.31 285 ALA A C 1
ATOM 2273 O O . ALA A 1 285 ? 42.167 -21.961 -21.320 1.00 76.31 285 ALA A O 1
ATOM 2274 N N . GLN A 1 286 ? 40.752 -22.761 -19.765 1.00 75.81 286 GLN A N 1
ATOM 2275 C CA . GLN A 1 286 ? 41.568 -23.929 -19.418 1.00 75.81 286 GLN A CA 1
ATOM 2276 C C . GLN A 1 286 ? 41.696 -24.908 -20.595 1.00 75.81 286 GLN A C 1
ATOM 2278 O O . GLN A 1 286 ? 42.809 -25.339 -20.899 1.00 75.81 286 GLN A O 1
ATOM 2283 N N . ASP A 1 287 ? 40.601 -25.183 -21.313 1.00 77.75 287 ASP A N 1
ATOM 2284 C CA . ASP A 1 287 ? 40.617 -26.030 -22.518 1.00 77.75 287 ASP A CA 1
ATOM 2285 C C . ASP A 1 287 ? 41.536 -25.454 -23.612 1.00 77.75 287 ASP A C 1
ATOM 2287 O O . ASP A 1 287 ? 42.301 -26.178 -24.251 1.00 77.75 287 ASP A O 1
ATOM 2291 N N . ILE A 1 288 ? 41.495 -24.131 -23.812 1.00 80.88 288 ILE A N 1
ATOM 2292 C CA . ILE A 1 288 ? 42.331 -23.413 -24.787 1.00 80.88 288 ILE A CA 1
ATOM 2293 C C . ILE A 1 288 ? 43.814 -23.498 -24.409 1.00 80.88 288 ILE A C 1
ATOM 2295 O O . ILE A 1 288 ? 44.663 -23.686 -25.284 1.00 80.88 288 ILE A O 1
ATOM 2299 N N . GLN A 1 289 ? 44.139 -23.373 -23.120 1.00 79.19 289 GLN A N 1
ATOM 2300 C CA . GLN A 1 289 ? 45.512 -23.495 -22.634 1.00 79.19 289 GLN A CA 1
ATOM 2301 C C . GLN A 1 289 ? 46.052 -24.917 -22.823 1.00 79.19 289 GLN A C 1
ATOM 2303 O O . GLN A 1 289 ? 47.116 -25.086 -23.421 1.00 79.19 289 GLN A O 1
ATOM 2308 N N . ALA A 1 290 ? 45.293 -25.932 -22.405 1.00 77.50 290 ALA A N 1
ATOM 2309 C CA . ALA A 1 290 ? 45.674 -27.334 -22.560 1.00 77.50 290 ALA A CA 1
ATOM 2310 C C . ALA A 1 290 ? 45.852 -27.734 -24.036 1.00 77.50 290 ALA A C 1
ATOM 2312 O O . ALA A 1 290 ? 46.809 -28.431 -24.380 1.00 77.50 290 ALA A O 1
ATOM 2313 N N . ALA A 1 291 ? 44.980 -27.256 -24.931 1.00 83.31 291 ALA A N 1
ATOM 2314 C CA . ALA A 1 291 ? 45.105 -27.492 -26.368 1.00 83.31 291 ALA A CA 1
ATOM 2315 C C . ALA A 1 291 ? 46.398 -26.890 -26.948 1.00 83.31 291 ALA A C 1
ATOM 2317 O O . ALA A 1 291 ? 47.092 -27.538 -27.733 1.00 83.31 291 ALA A O 1
ATOM 2318 N N . TYR A 1 292 ? 46.749 -25.665 -26.546 1.00 87.12 292 TYR A N 1
ATOM 2319 C CA . TYR A 1 292 ? 47.973 -25.002 -26.997 1.00 87.12 292 TYR A CA 1
ATOM 2320 C C . TYR A 1 292 ? 49.240 -25.699 -26.491 1.00 87.12 292 TYR A C 1
ATOM 2322 O O . TYR A 1 292 ? 50.177 -25.898 -27.265 1.00 87.12 292 TYR A O 1
ATOM 2330 N N . GLU A 1 293 ? 49.259 -26.113 -25.222 1.00 86.44 293 GLU A N 1
ATOM 2331 C CA . GLU A 1 293 ? 50.375 -26.859 -24.635 1.00 86.44 293 GLU A CA 1
ATOM 2332 C C . GLU A 1 293 ? 50.570 -28.216 -25.318 1.00 86.44 293 GLU A C 1
ATOM 2334 O O . GLU A 1 293 ? 51.700 -28.556 -25.665 1.00 86.44 293 GLU A O 1
ATOM 2339 N N . LEU A 1 294 ? 49.482 -28.942 -25.604 1.00 84.50 294 LEU A N 1
ATOM 2340 C CA . LEU A 1 294 ? 49.533 -30.225 -26.307 1.00 84.50 294 LEU A CA 1
ATOM 2341 C C . LEU A 1 294 ? 50.073 -30.088 -27.738 1.00 84.50 294 LEU A C 1
ATOM 2343 O O . LEU A 1 294 ? 50.906 -30.883 -28.169 1.00 84.50 294 LEU A O 1
ATOM 2347 N N . ILE A 1 295 ? 49.630 -29.073 -28.487 1.00 88.06 295 ILE A N 1
ATOM 2348 C CA . ILE A 1 295 ? 50.149 -28.824 -29.840 1.00 88.06 295 ILE A CA 1
ATOM 2349 C C . ILE A 1 295 ? 51.637 -28.471 -29.781 1.00 88.06 295 ILE A C 1
ATOM 2351 O O . ILE A 1 295 ? 52.410 -28.946 -30.610 1.00 88.06 295 ILE A O 1
ATOM 2355 N N . LYS A 1 296 ? 52.045 -27.658 -28.801 1.00 87.81 296 LYS A N 1
ATOM 2356 C CA . LYS A 1 296 ? 53.435 -27.224 -28.647 1.00 87.81 296 LYS A CA 1
ATOM 2357 C C . LYS A 1 296 ? 54.363 -28.357 -28.204 1.00 87.81 296 LYS A C 1
ATOM 2359 O O . LYS A 1 296 ? 55.502 -28.377 -28.639 1.00 87.81 296 LYS A O 1
ATOM 2364 N N . SER A 1 297 ? 53.896 -29.281 -27.365 1.00 81.19 297 SER A N 1
ATOM 2365 C CA . SER A 1 297 ? 54.695 -30.428 -26.915 1.00 81.19 297 SER A CA 1
ATOM 2366 C C . SER A 1 297 ? 54.802 -31.543 -27.958 1.00 81.19 297 SER A C 1
ATOM 2368 O O . SER A 1 297 ? 55.716 -32.357 -27.882 1.00 81.19 297 SER A O 1
ATOM 2370 N N . THR A 1 298 ? 53.877 -31.585 -28.923 1.00 80.44 298 THR A N 1
ATOM 2371 C CA . THR A 1 298 ? 53.840 -32.616 -29.975 1.00 80.44 298 THR A CA 1
ATOM 2372 C C . THR A 1 298 ? 54.506 -32.161 -31.279 1.00 80.44 298 THR A C 1
ATOM 2374 O O . THR A 1 298 ? 54.880 -32.994 -32.104 1.00 80.44 298 THR A O 1
ATOM 2377 N N . ARG A 1 299 ? 54.645 -30.848 -31.499 1.00 78.12 299 ARG A N 1
ATOM 2378 C CA . ARG A 1 299 ? 55.438 -30.302 -32.608 1.00 78.12 299 ARG A CA 1
ATOM 2379 C C . ARG A 1 299 ? 56.928 -30.327 -32.220 1.00 78.12 299 ARG A C 1
ATOM 2381 O O . ARG A 1 299 ? 57.232 -29.910 -31.105 1.00 78.12 299 ARG A O 1
ATOM 2388 N N . PRO A 1 300 ? 57.820 -30.828 -33.090 1.00 56.59 300 PRO A N 1
ATOM 2389 C CA . PRO A 1 300 ? 59.262 -30.792 -32.853 1.00 56.59 300 PRO A CA 1
ATOM 2390 C C . PRO A 1 300 ? 59.812 -29.361 -32.848 1.00 56.59 300 PRO A C 1
ATOM 2392 O O . PRO A 1 300 ? 59.214 -28.492 -33.529 1.00 56.59 300 PRO A O 1
#

Solvent-accessible surface area (backbone atoms only — not comparable to full-atom values): 16314 Å² total; per-residue (Å²): 131,73,53,61,35,28,52,51,20,22,54,53,18,29,73,75,53,39,76,69,18,22,53,55,14,30,52,53,8,47,48,56,44,70,63,73,72,84,34,60,92,77,70,33,54,65,33,44,57,42,71,74,30,65,72,62,73,70,29,66,62,57,47,34,46,51,28,17,49,51,22,34,36,46,32,47,80,71,61,70,51,73,62,56,51,51,45,55,52,49,50,43,58,48,65,63,53,50,76,65,57,43,51,48,31,54,48,24,22,56,51,17,50,40,94,81,47,63,60,67,58,49,33,45,51,47,34,57,78,54,68,63,44,61,69,60,56,48,50,53,54,49,52,52,53,62,52,57,36,68,84,75,57,74,54,73,48,34,50,56,45,51,47,53,49,33,47,48,67,70,38,54,71,72,52,50,53,50,51,52,54,50,51,55,50,51,51,57,49,45,57,52,49,54,53,51,52,51,55,51,52,52,53,50,50,54,53,50,53,50,54,49,53,54,49,58,58,60,65,78,68,79,77,83,84,76,87,79,50,70,70,56,56,53,53,51,24,29,56,71,47,71,46,63,91,83,56,51,70,71,55,50,53,48,30,46,54,49,54,43,62,76,29,33,51,70,63,43,56,78,68,70,61,57,74,71,60,43,55,53,21,47,53,51,34,51,52,50,50,53,24,52,51,52,53,58,73,70,50,132

pLDDT: mean 74.71, std 16.05, range [33.16, 97.62]

Secondary structure (DSSP, 8-state):
---HHHHHHHHHHHHHHHHHHHHHHHHHHHHHHTTTTS-TTTTTHHHHHHHT-HHHHT-HHHHHHHHHHHHHHHHTTSS--HHHHHHHHHHHHHTT--HHHHHHHHHHHHHHTSTT--HHHHHHHHHHHTTT-HHHHHHHHHHHHHHHGGGSS--HHHHHHHHHHHHHHT--HHHHHHHHHHHHHHHHHHHHHHHHHHHHHHHHHHHHHHHHHHHHHHHTT-S------HHHHHHHHHHHTT--TT--HHHHHHHHHHHHHHH-HHHHHTTT--HHHHHHHHHHHHHHHHHHHHHHHH--

Sequence (300 aa):
MPFMGKLLGFVFGFLLLKLPGAILGLIAGHMFDKGMSNDFSRSGGFGRFFADNERLQSSAIFFHALFACLGHIAKADGAVTQSEINVALKLMDDMQLNENDRREAQQAFREGKDPQFPLEHILKDLKHDLHGQRIILQAFLEMLIEASFADGQLSVSEVEVLDKVAIGLGFGHKDLDRLIRKFEAELRFRQRQDAFSQARDEARSRAQEQANAWRDKAQQQYTRAPQYSDKQRLTDAYRILNVAPTADEKTLKRAYKKAMNEHHPDKLIAKGLPKQAMELAKVKAQDIQAAYELIKSTRP

Foldseek 3Di:
DQCPLLVQLLVVLCVPPNPVRSVVRNVRSVCVSVPPQQPCPPPAVPLVVLVVCPVCLPDLLLLLLLLLLLLQLCCLVPDHDPLLVVLLVVSCVSNVPDPVSVVSSVVSSVLSNDPPRPNLVSLLVVCVVVVLPVVVLLVSLLSSLVSCCSVPDHDPSSLVSSQVSCVSSPHHPVSSVVSNVVVNVSVVSSVVVVVVVVVVVVVVVVVVVVVVVVVVVVVVPPDDDDDPDLVNLLVVLCVLLVHDLPDDPVVSVVSLVVQLVVLPLVVVVVVVDDPVSSVVSVVSNVSSVVSSVSSVVPDD

Radius of gyration: 31.94 Å; Cα contacts (8 Å, |Δi|>4): 272; chains: 1; bounding box: 83×72×67 Å

Mean predicted aligned error: 18.18 Å